Protein AF-A0A1T4X9P9-F1 (afdb_monomer)

InterPro domains:
  IPR035897 Toll/interleukin-1 receptor homology (TIR) domain superfamily [G3DSA:3.40.50.10140] (76-211)
  IPR035897 Toll/interleukin-1 receptor homology (TIR) domain superfamily [SSF52200] (77-190)

Organism: NCBI:txid92487

Secondary structure (DSSP, 8-state):
----EEEEEETTEEEEEEE-SSS-EEEE----S-TTS--S---------------S-TT-HHHHHHHHHHHHH--EEEEEE---SSHHHHHHHHHHHHHHHH-TTSEEEE--TTHHHH-HHHHHHHHHTTEEEEEEESHHHHH-HHHHHHHHHHHHHHTT-HHHHHTEEEEES-GGGGSHHHHHHHHHHHHHHHHHHHHHHTT---HHHHHHHHHHHHHHHHGGGHHHHHHHSS---HHHHHHTTTHHHHHHHHHHHHHTTPPPS-SSHHHHHHHHHHT-

Solvent-accessible surface area (backbone atoms only — not comparable to full-atom values): 16403 Å² total; per-residue (Å²): 129,87,67,64,62,45,80,38,67,50,96,88,32,47,33,44,34,37,54,55,68,96,77,39,69,47,80,46,85,48,85,48,85,57,86,89,71,66,93,61,94,75,87,76,84,77,87,80,76,88,78,86,65,95,69,92,76,83,78,48,80,62,56,59,38,10,44,48,38,29,68,73,68,35,38,32,37,35,41,44,66,35,99,48,91,58,74,57,49,53,53,52,51,51,54,52,50,45,41,53,73,71,44,70,64,52,44,78,43,69,69,62,94,68,64,54,84,78,40,52,66,61,49,53,51,44,33,68,74,55,24,32,36,38,36,46,40,43,72,57,16,76,72,29,70,67,54,41,52,53,48,55,52,49,54,62,62,28,74,87,27,69,72,45,26,72,29,36,34,48,31,48,74,50,76,62,72,77,39,72,69,53,51,48,58,53,45,52,51,48,52,50,53,44,51,56,48,52,68,74,36,69,94,56,95,46,70,71,57,51,55,50,46,52,51,45,55,54,50,58,69,41,57,89,45,39,67,62,52,48,67,69,27,47,54,61,66,43,78,58,32,67,78,54,64,38,43,70,63,54,44,52,50,41,52,53,37,36,74,75,49,31,62,57,86,60,97,46,68,66,61,51,49,51,53,61,62,74,76,110

Mean predicted aligned error: 11.26 Å

Sequence (280 aa):
MPTNNEKCISRNIYHLIQRKGSNSFKLIIQESLDIDILDGAVKFEPKLKKILLKRSDFSKKYFLGNIVRTIINCPCVYISYGNDPNETKDIIGEISSAFKAVLPYVDIKYDKVNKYKENINGFIDDLVNGGFIIILINEKYLKSEYCMFEFVNMVKASKNNEELKLRICPIILNSSYYNINDYIEIEEYWVAERNRLNDKSAGIMNSKIHEKIELIDEIIKILPNFHSIITSLYNLPINSFQEEKYLSLLWHINEQLESDGYMSFYNEEAEMKEVLNSNA

Nearest PDB structures (foldseek):
  3ozi-assembly1_A  TM=5.794E-01  e=6.853E-04  Linum usitatissimum
  7xoz-assembly1_A  TM=5.552E-01  e=1.123E-03  Arabidopsis thaliana
  7jlx-assembly1_D  TM=5.260E-01  e=1.398E-03  Nicotiana benthamiana
  4ry8-assembly1_C  TM=3.819E-01  e=2.858E+00  Pseudothermotoga lettingae TMO
  6mms-assembly1_B  TM=4.269E-01  e=4.196E+00  Rattus norvegicus

pLDDT: mean 74.17, std 18.48, range [27.59, 96.5]

Structure (mmCIF, N/CA/C/O backbone):
data_AF-A0A1T4X9P9-F1
#
_entry.id   AF-A0A1T4X9P9-F1
#
loop_
_atom_site.group_PDB
_atom_site.id
_atom_site.type_symbol
_atom_site.label_atom_id
_atom_site.label_alt_id
_atom_site.label_comp_id
_atom_site.label_asym_id
_atom_site.label_entity_id
_atom_site.label_seq_id
_atom_site.pdbx_PDB_ins_code
_atom_site.Cartn_x
_atom_site.Cartn_y
_atom_site.Cartn_z
_atom_site.occupancy
_atom_site.B_iso_or_equiv
_atom_site.auth_seq_id
_atom_site.auth_comp_id
_atom_site.auth_asym_id
_atom_site.auth_atom_id
_atom_site.pdbx_PDB_model_num
ATOM 1 N N . MET A 1 1 ? -39.903 4.778 26.912 1.00 29.81 1 MET A N 1
ATOM 2 C CA . MET A 1 1 ? -38.675 5.505 27.309 1.00 29.81 1 MET A CA 1
ATOM 3 C C . MET A 1 1 ? -38.222 6.339 26.124 1.00 29.81 1 MET A C 1
ATOM 5 O O . MET A 1 1 ? -38.315 5.811 25.019 1.00 29.81 1 MET A O 1
ATOM 9 N N . PRO A 1 2 ? -37.804 7.605 26.302 1.00 32.44 2 PRO A N 1
ATOM 10 C CA . PRO A 1 2 ? -37.366 8.415 25.176 1.00 32.44 2 PRO A CA 1
ATOM 11 C C . PRO A 1 2 ? -36.113 7.764 24.598 1.00 32.44 2 PRO A C 1
ATOM 13 O O . PRO A 1 2 ? -35.132 7.536 25.305 1.00 32.44 2 PRO A O 1
ATOM 16 N N . THR A 1 3 ? -36.165 7.394 23.326 1.00 43.59 3 THR A N 1
ATOM 17 C CA . THR A 1 3 ? -34.974 6.985 22.594 1.00 43.59 3 THR A CA 1
ATOM 18 C C . THR A 1 3 ? -34.170 8.253 22.363 1.00 43.59 3 THR A C 1
ATOM 20 O O . THR A 1 3 ? -34.548 9.060 21.517 1.00 43.59 3 THR A O 1
ATOM 23 N N . ASN A 1 4 ? -33.124 8.476 23.162 1.00 52.91 4 ASN A N 1
ATOM 24 C CA . ASN A 1 4 ? -32.176 9.556 22.911 1.00 52.91 4 ASN A CA 1
ATOM 25 C C . ASN A 1 4 ? -31.530 9.287 21.553 1.00 52.91 4 ASN A C 1
ATOM 27 O O . ASN A 1 4 ? -30.668 8.416 21.422 1.00 52.91 4 ASN A O 1
ATOM 31 N N . ASN A 1 5 ? -32.023 9.989 20.538 1.00 57.59 5 ASN A N 1
ATOM 32 C CA . ASN A 1 5 ? -31.413 10.013 19.228 1.00 57.59 5 ASN A CA 1
ATOM 33 C C . ASN A 1 5 ? -30.236 10.980 19.311 1.00 57.59 5 ASN A C 1
ATOM 35 O O . ASN A 1 5 ? -30.421 12.174 19.552 1.00 57.59 5 ASN A O 1
ATOM 39 N N . GLU A 1 6 ? -29.030 10.459 19.144 1.00 60.53 6 GLU A N 1
ATOM 40 C CA . GLU A 1 6 ? -27.822 11.269 19.096 1.00 60.53 6 GLU A CA 1
ATOM 41 C C . GLU A 1 6 ? -27.554 11.673 17.645 1.00 60.53 6 GLU A C 1
ATOM 43 O O . GLU A 1 6 ? -27.655 10.850 16.734 1.00 60.53 6 GLU A O 1
ATOM 48 N N . LYS A 1 7 ? -27.250 12.956 17.425 1.00 60.12 7 LYS A N 1
ATOM 49 C CA . LYS A 1 7 ? -26.844 13.476 16.116 1.00 60.12 7 LYS A CA 1
ATOM 50 C C . LYS A 1 7 ? -25.321 13.480 16.036 1.00 60.12 7 LYS A C 1
ATOM 52 O O . LYS A 1 7 ? -24.672 14.061 16.907 1.00 60.12 7 LYS A O 1
ATOM 57 N N . CYS A 1 8 ? -24.756 12.895 14.987 1.00 59.41 8 CYS A N 1
ATOM 58 C CA . CYS A 1 8 ? -23.336 13.036 14.660 1.00 59.41 8 CYS A CA 1
ATOM 59 C C . CYS A 1 8 ? -23.157 13.442 13.195 1.00 59.41 8 CYS A C 1
ATOM 61 O O . CYS A 1 8 ? -24.088 13.317 12.404 1.00 59.41 8 CYS A O 1
ATOM 63 N N . ILE A 1 9 ? -21.975 13.944 12.840 1.00 53.81 9 ILE A N 1
ATOM 64 C CA . ILE A 1 9 ? -21.659 14.410 11.486 1.00 53.81 9 ILE A CA 1
ATOM 65 C C . ILE A 1 9 ? -20.425 13.654 10.984 1.00 53.81 9 ILE A C 1
ATOM 67 O O . ILE A 1 9 ? -19.436 13.566 11.711 1.00 53.81 9 ILE A O 1
ATOM 71 N N . SER A 1 10 ? -20.469 13.126 9.759 1.00 52.53 10 SER A N 1
ATOM 72 C CA . SER A 1 10 ? -19.298 12.603 9.040 1.00 52.53 10 SER A CA 1
ATOM 73 C C . SER A 1 10 ? -19.305 13.116 7.603 1.00 52.53 10 SER A C 1
ATOM 75 O O . SER A 1 10 ? -20.341 13.062 6.953 1.00 52.53 10 SER A O 1
ATOM 77 N N . ARG A 1 11 ? -18.177 13.650 7.105 1.00 48.62 11 ARG A N 1
ATOM 78 C CA . ARG A 1 11 ? -18.064 14.239 5.748 1.00 48.62 11 ARG A CA 1
ATOM 79 C C . ARG A 1 11 ? -19.201 15.224 5.402 1.00 48.62 11 ARG A C 1
ATOM 81 O O . ARG A 1 11 ? -19.728 15.206 4.299 1.00 48.62 11 ARG A O 1
ATOM 88 N N . ASN A 1 12 ? -19.589 16.075 6.357 1.00 49.94 12 ASN A N 1
ATOM 89 C CA . ASN A 1 12 ? -20.716 17.020 6.247 1.00 49.94 12 ASN A CA 1
ATOM 90 C C . ASN A 1 12 ? -22.110 16.379 6.090 1.00 49.94 12 ASN A C 1
ATOM 92 O O . ASN A 1 12 ? -23.074 17.080 5.798 1.00 49.94 12 ASN A O 1
ATOM 96 N N . ILE A 1 13 ? -22.244 15.075 6.336 1.00 49.25 13 ILE A N 1
ATOM 97 C CA . ILE A 1 13 ? -23.523 14.363 6.368 1.00 49.25 13 ILE A CA 1
ATOM 98 C C . ILE A 1 13 ? -23.950 14.193 7.827 1.00 49.25 13 ILE A C 1
ATOM 100 O O . ILE A 1 13 ? -23.168 13.740 8.665 1.00 49.25 13 ILE A O 1
ATOM 104 N N . TYR A 1 14 ? -25.195 14.552 8.142 1.00 56.44 14 TYR A N 1
ATOM 105 C CA . TYR A 1 14 ? -25.792 14.303 9.453 1.00 56.44 14 TYR A CA 1
ATOM 106 C C . TYR A 1 14 ? -26.242 12.846 9.574 1.00 56.44 14 TYR A C 1
ATOM 108 O O . TYR A 1 14 ? -26.793 12.278 8.640 1.00 56.44 14 TYR A O 1
ATOM 116 N N . HIS A 1 15 ? -26.057 12.243 10.745 1.00 57.22 15 HIS A N 1
ATOM 117 C CA . HIS A 1 15 ? -26.507 10.885 11.039 1.00 57.22 15 HIS A CA 1
ATOM 118 C C . HIS A 1 15 ? -27.281 10.844 12.357 1.00 57.22 15 HIS A C 1
ATOM 120 O O . HIS A 1 15 ? -26.952 11.561 13.307 1.00 57.22 15 HIS A O 1
ATOM 126 N N . LEU A 1 16 ? -28.296 9.975 12.418 1.00 57.91 16 LEU A N 1
ATOM 127 C CA . LEU A 1 16 ? -29.122 9.745 13.602 1.00 57.91 16 LEU A CA 1
ATOM 128 C C . LEU A 1 16 ? -28.803 8.379 14.212 1.00 57.91 16 LEU A C 1
ATOM 130 O O . LEU A 1 16 ? -29.039 7.325 13.623 1.00 57.91 16 LEU A O 1
ATOM 134 N N . ILE A 1 17 ? -28.298 8.376 15.439 1.00 58.84 17 ILE A N 1
ATOM 135 C CA . ILE A 1 17 ? -27.984 7.138 16.147 1.00 58.84 17 ILE A CA 1
ATOM 136 C C . ILE A 1 17 ? -29.019 6.906 17.233 1.00 58.84 17 ILE A C 1
ATOM 138 O O . ILE A 1 17 ? -29.196 7.736 18.122 1.00 58.84 17 ILE A O 1
ATOM 142 N N . GLN A 1 18 ? -29.687 5.754 17.188 1.00 59.62 18 GLN A N 1
ATOM 143 C CA . GLN A 1 18 ? -30.661 5.364 18.196 1.00 59.62 18 GLN A CA 1
ATOM 144 C C . GLN A 1 18 ? -30.029 4.363 19.166 1.00 59.62 18 GLN A C 1
ATOM 146 O O . GLN A 1 18 ? -29.775 3.205 18.825 1.00 59.62 18 GLN A O 1
ATOM 151 N N . ARG A 1 19 ? -29.798 4.775 20.412 1.00 56.53 19 ARG A N 1
ATOM 152 C CA . ARG A 1 19 ? -29.273 3.878 21.450 1.00 56.53 19 ARG A CA 1
ATOM 153 C C . ARG A 1 19 ? -30.336 2.851 21.871 1.00 56.53 19 ARG A C 1
ATOM 155 O O . ARG A 1 19 ? -31.468 3.216 22.184 1.00 56.53 19 ARG A O 1
ATOM 162 N N . LYS A 1 20 ? -29.984 1.560 21.891 1.00 56.62 20 LYS A N 1
ATOM 163 C CA . LYS A 1 20 ? -30.834 0.458 22.379 1.00 56.62 20 LYS A CA 1
ATOM 164 C C . LYS A 1 20 ? -30.221 -0.134 23.655 1.00 56.62 20 LYS A C 1
ATOM 166 O O . LYS A 1 20 ? -29.628 -1.208 23.649 1.00 56.62 20 LYS A O 1
ATOM 171 N N . GLY A 1 21 ? -30.370 0.579 24.767 1.00 54.84 21 GLY A N 1
ATOM 172 C CA . GLY A 1 21 ? -29.843 0.163 26.073 1.00 54.84 21 GLY A CA 1
ATOM 173 C C . GLY A 1 21 ? -28.375 0.543 26.304 1.00 54.84 21 GLY A C 1
ATOM 174 O O . GLY A 1 21 ? -27.809 1.360 25.579 1.00 54.84 21 GLY A O 1
ATOM 175 N N . SER A 1 22 ? -27.762 -0.023 27.347 1.00 52.34 22 SER A N 1
ATOM 176 C CA . SER A 1 22 ? -26.403 0.340 27.781 1.00 52.34 22 SER A CA 1
ATOM 177 C C . SER A 1 22 ? -25.318 -0.078 26.783 1.00 52.34 22 SER A C 1
ATOM 179 O O . SER A 1 22 ? -24.427 0.727 26.511 1.00 52.34 22 SER A O 1
ATOM 181 N N . ASN A 1 23 ? -25.452 -1.275 26.194 1.00 46.91 23 ASN A N 1
ATOM 182 C CA . ASN A 1 23 ? -24.395 -1.950 25.420 1.00 46.91 23 ASN A CA 1
ATOM 183 C C . ASN A 1 23 ? -24.755 -2.212 23.945 1.00 46.91 23 ASN A C 1
ATOM 185 O O . ASN A 1 23 ? -24.080 -2.993 23.276 1.00 46.91 23 ASN A O 1
ATOM 189 N N . SER A 1 24 ? -25.840 -1.634 23.420 1.00 46.66 24 SER A N 1
ATOM 190 C CA . SER A 1 24 ? -26.191 -1.808 22.007 1.00 46.66 24 SER A CA 1
ATOM 191 C C . SER A 1 24 ? -26.777 -0.541 21.395 1.00 46.66 24 SER A C 1
ATOM 193 O O . SER A 1 24 ? -27.486 0.224 22.050 1.00 46.66 24 SER A O 1
ATOM 195 N N . PHE A 1 25 ? -26.476 -0.315 20.120 1.00 51.16 25 PHE A N 1
ATOM 196 C CA . PHE A 1 25 ? -26.934 0.844 19.362 1.00 51.16 25 PHE A CA 1
ATOM 197 C C . PHE A 1 25 ? -27.517 0.360 18.039 1.00 51.16 25 PHE A C 1
ATOM 199 O O . PHE A 1 25 ? -27.000 -0.568 17.417 1.00 51.16 25 PHE A O 1
ATOM 206 N N . LYS A 1 26 ? -28.610 0.986 17.611 1.00 54.38 26 LYS A N 1
ATOM 207 C CA . LYS A 1 26 ? -29.121 0.888 16.251 1.00 54.38 26 LYS A CA 1
ATOM 208 C C . LYS A 1 26 ? -28.669 2.146 15.516 1.00 54.38 26 LYS A C 1
ATOM 210 O O . LYS A 1 26 ? -29.158 3.238 15.797 1.00 54.38 26 LYS A O 1
ATOM 215 N N . LEU A 1 27 ? -27.737 1.989 14.582 1.00 50.62 27 LEU A N 1
ATOM 216 C CA . LEU A 1 27 ? -27.373 3.068 13.674 1.00 50.62 27 LEU A CA 1
ATOM 217 C C . LEU A 1 27 ? -28.446 3.182 12.586 1.00 50.62 27 LEU A C 1
ATOM 219 O O . LEU A 1 27 ? -28.728 2.202 11.895 1.00 50.62 27 LEU A O 1
ATOM 223 N N . ILE A 1 28 ? -29.057 4.359 12.460 1.00 52.47 28 ILE A N 1
ATOM 224 C CA . ILE A 1 28 ? -29.949 4.693 11.351 1.00 52.47 28 ILE A CA 1
ATOM 225 C C . ILE A 1 28 ? -29.239 5.781 10.549 1.00 52.47 28 ILE A C 1
ATOM 227 O O . ILE A 1 28 ? -29.222 6.952 10.916 1.00 52.47 28 ILE A O 1
ATOM 231 N N . ILE A 1 29 ? -28.592 5.379 9.460 1.00 48.88 29 ILE A N 1
ATOM 232 C CA . ILE A 1 29 ? -27.952 6.337 8.562 1.00 48.88 29 ILE A CA 1
ATOM 233 C C . ILE A 1 29 ? -29.074 7.002 7.766 1.00 48.88 29 ILE A C 1
ATOM 235 O O . ILE A 1 29 ? -29.730 6.346 6.962 1.00 48.88 29 ILE A O 1
ATOM 239 N N . GLN A 1 30 ? -29.325 8.280 8.035 1.00 47.25 30 GLN A N 1
ATOM 240 C CA . GLN A 1 30 ? -30.216 9.113 7.238 1.00 47.25 30 GLN A CA 1
ATOM 241 C C . GLN A 1 30 ? -29.349 10.184 6.589 1.00 47.25 30 GLN A C 1
ATOM 243 O O . GLN A 1 30 ? -28.977 11.144 7.249 1.00 47.25 30 GLN A O 1
ATOM 248 N N . GLU A 1 31 ? -28.974 9.990 5.328 1.00 41.91 31 GLU A N 1
ATOM 249 C CA . GLU A 1 31 ? -28.293 11.025 4.550 1.00 41.91 31 GLU A CA 1
ATOM 250 C C . GLU A 1 31 ? -29.290 12.172 4.327 1.00 41.91 31 GLU A C 1
ATOM 252 O O . GLU A 1 31 ? -30.245 12.014 3.571 1.00 41.91 31 GLU A O 1
ATOM 257 N N . SER A 1 32 ? -29.143 13.303 5.025 1.00 41.41 32 SER A N 1
ATOM 258 C CA . SER A 1 32 ? -29.948 14.495 4.729 1.00 41.41 32 SER A CA 1
ATOM 259 C C . SER A 1 32 ? -29.101 15.540 4.010 1.00 41.41 32 SER A C 1
ATOM 261 O O . SER A 1 32 ? -28.224 16.153 4.622 1.00 41.41 32 SER A O 1
ATOM 263 N N . LEU A 1 33 ? -29.412 15.789 2.740 1.00 38.53 33 LEU A N 1
ATOM 264 C CA . LEU A 1 33 ? -29.371 17.146 2.203 1.00 38.53 33 LEU A CA 1
ATOM 265 C C . LEU A 1 33 ? -30.581 17.863 2.806 1.00 38.53 33 LEU A C 1
ATOM 267 O O . LEU A 1 33 ? -31.703 17.495 2.486 1.00 38.53 33 LEU A O 1
ATOM 271 N N . ASP A 1 34 ? -30.324 18.783 3.734 1.00 35.00 34 ASP A N 1
ATOM 272 C CA . ASP A 1 34 ? -31.297 19.594 4.478 1.00 35.00 34 ASP A CA 1
ATOM 273 C C . ASP A 1 34 ? -32.468 18.845 5.145 1.00 35.00 34 ASP A C 1
ATOM 275 O O . ASP A 1 34 ? -33.380 18.299 4.526 1.00 35.00 34 ASP A O 1
ATOM 279 N N . ILE A 1 35 ? -32.482 18.899 6.479 1.00 37.28 35 ILE A N 1
ATOM 280 C CA . ILE A 1 35 ? -33.547 18.344 7.333 1.00 37.28 35 ILE A CA 1
ATOM 281 C C . ILE A 1 35 ? -34.936 18.916 6.984 1.00 37.28 35 ILE A C 1
ATOM 283 O O . ILE A 1 35 ? -35.935 18.242 7.225 1.00 37.28 35 ILE A O 1
ATOM 287 N N . ASP A 1 36 ? -35.002 20.093 6.358 1.00 39.56 36 ASP A N 1
ATOM 288 C CA . ASP A 1 36 ? -36.252 20.781 6.020 1.00 39.56 36 ASP A CA 1
ATOM 289 C C . ASP A 1 36 ? -36.917 20.289 4.714 1.00 39.56 36 ASP A C 1
ATOM 291 O O . ASP A 1 36 ? -38.023 20.721 4.396 1.00 39.56 36 ASP A O 1
ATOM 295 N N . ILE A 1 37 ? -36.290 19.378 3.952 1.00 37.66 37 ILE A N 1
ATOM 296 C CA . ILE A 1 37 ? -36.796 18.936 2.632 1.00 37.66 37 ILE A CA 1
ATOM 297 C C . ILE A 1 37 ? -37.496 17.561 2.676 1.00 37.66 37 ILE A C 1
ATOM 299 O O . ILE A 1 37 ? -38.251 17.210 1.769 1.00 37.66 37 ILE A O 1
ATOM 303 N N . LEU A 1 38 ? -37.312 16.764 3.731 1.00 37.06 38 LEU A N 1
ATOM 304 C CA . LEU A 1 38 ? -37.752 15.362 3.749 1.00 37.06 38 LEU A CA 1
ATOM 305 C C . LEU A 1 38 ? -38.990 15.117 4.620 1.00 37.06 38 LEU A C 1
ATOM 307 O O . LEU A 1 38 ? -38.959 14.327 5.559 1.00 37.06 38 LEU A O 1
ATOM 311 N N . ASP A 1 39 ? -40.109 15.718 4.218 1.00 34.91 39 ASP A N 1
ATOM 312 C CA . ASP A 1 39 ? -41.463 15.294 4.624 1.00 34.91 39 ASP A CA 1
ATOM 313 C C . ASP A 1 39 ? -41.989 14.126 3.741 1.00 34.91 39 ASP A C 1
ATOM 315 O O . ASP A 1 39 ? -43.153 13.729 3.787 1.00 34.91 39 ASP A O 1
ATOM 319 N N . GLY A 1 40 ? -41.118 13.550 2.898 1.00 32.25 40 GLY A N 1
ATOM 320 C CA . GLY A 1 40 ? -41.431 12.495 1.933 1.00 32.25 40 GLY A CA 1
ATOM 321 C C . GLY A 1 40 ? -40.681 11.192 2.209 1.00 32.25 40 GLY A C 1
ATOM 322 O O . GLY A 1 40 ? -39.453 11.147 2.221 1.00 32.25 40 GLY A O 1
ATOM 323 N N . ALA A 1 41 ? -41.436 10.111 2.401 1.00 32.72 41 ALA A N 1
ATOM 324 C CA . ALA A 1 41 ? -40.964 8.773 2.744 1.00 32.72 41 ALA A CA 1
ATOM 325 C C . ALA A 1 41 ? -40.034 8.140 1.686 1.00 32.72 41 ALA A C 1
ATOM 327 O O . ALA A 1 41 ? -40.482 7.399 0.811 1.00 32.72 41 ALA A O 1
ATOM 328 N N . VAL A 1 42 ? -38.721 8.337 1.818 1.00 32.06 42 VAL A N 1
ATOM 329 C CA . VAL A 1 42 ? -37.720 7.501 1.140 1.00 32.06 42 VAL A CA 1
ATOM 330 C C . VAL A 1 42 ? -37.379 6.321 2.053 1.00 32.06 42 VAL A C 1
ATOM 332 O O . VAL A 1 42 ? -36.732 6.470 3.089 1.00 32.06 42 VAL A O 1
ATOM 335 N N . LYS A 1 43 ? -37.850 5.121 1.693 1.00 27.94 43 LYS A N 1
ATOM 336 C CA . LYS A 1 43 ? -37.479 3.872 2.374 1.00 27.94 43 LYS A CA 1
ATOM 337 C C . LYS A 1 43 ? -36.072 3.463 1.944 1.00 27.94 43 LYS A C 1
ATOM 339 O O . LYS A 1 43 ? -35.896 2.902 0.868 1.00 27.94 43 LYS A O 1
ATOM 344 N N . PHE A 1 44 ? -35.088 3.718 2.797 1.00 33.59 44 PHE A N 1
ATOM 345 C CA . PHE A 1 44 ? -33.754 3.141 2.664 1.00 33.59 44 PHE A CA 1
ATOM 346 C C . PHE A 1 44 ? -33.729 1.773 3.363 1.00 33.59 44 PHE A C 1
ATOM 348 O O . PHE A 1 44 ? -34.151 1.675 4.517 1.00 33.59 44 PHE A O 1
ATOM 355 N N . GLU A 1 45 ? -33.256 0.717 2.695 1.00 27.59 45 GLU A N 1
ATOM 356 C CA . GLU A 1 45 ? -32.963 -0.561 3.357 1.00 27.59 45 GLU A CA 1
ATOM 357 C C . GLU A 1 45 ? -31.535 -0.521 3.925 1.00 27.59 45 GLU A C 1
ATOM 359 O O . GLU A 1 45 ? -30.564 -0.569 3.165 1.00 27.59 45 GLU A O 1
ATOM 364 N N . PRO A 1 46 ? -31.352 -0.404 5.252 1.00 36.41 46 PRO A N 1
ATOM 365 C CA . PRO A 1 46 ? -30.020 -0.336 5.831 1.00 36.41 46 PRO A CA 1
ATOM 366 C C . PRO A 1 46 ? -29.314 -1.693 5.712 1.00 36.41 46 PRO A C 1
ATOM 368 O O . PRO A 1 46 ? -29.831 -2.712 6.177 1.00 36.41 46 PRO A O 1
ATOM 371 N N . LYS A 1 47 ? -28.079 -1.712 5.192 1.00 33.38 47 LYS A N 1
ATOM 372 C CA . LYS A 1 47 ? -27.158 -2.839 5.411 1.00 33.38 47 LYS A CA 1
ATOM 373 C C . LYS A 1 47 ? -26.789 -2.880 6.898 1.00 33.38 47 LYS A C 1
ATOM 375 O O . LYS A 1 47 ? -25.882 -2.190 7.354 1.00 33.38 47 LYS A O 1
ATOM 380 N N . LEU A 1 48 ? -27.527 -3.667 7.675 1.00 34.19 48 LEU A N 1
ATOM 381 C CA . LEU A 1 48 ? -27.299 -3.840 9.108 1.00 34.19 48 LEU A CA 1
ATOM 382 C C . LEU A 1 48 ? -26.058 -4.716 9.348 1.00 34.19 48 LEU A C 1
ATOM 384 O O . LEU A 1 48 ? -26.140 -5.940 9.284 1.00 34.19 48 LEU A O 1
ATOM 388 N N . LYS A 1 49 ? -24.915 -4.109 9.689 1.00 39.94 49 LYS A N 1
ATOM 389 C CA . LYS A 1 49 ? -23.824 -4.817 10.382 1.00 39.94 49 LYS A CA 1
ATOM 390 C C . LYS A 1 49 ? -24.047 -4.703 11.891 1.00 39.94 49 LYS A C 1
ATOM 392 O O . LYS A 1 49 ? -24.103 -3.604 12.439 1.00 39.94 49 LYS A O 1
ATOM 397 N N . LYS A 1 50 ? -24.195 -5.841 12.574 1.00 39.41 50 LYS A N 1
ATOM 398 C CA . LYS A 1 50 ? -24.254 -5.888 14.040 1.00 39.41 50 LYS A CA 1
ATOM 399 C C . LYS A 1 50 ? -22.834 -5.748 14.580 1.00 39.41 50 LYS A C 1
ATOM 401 O O . LYS A 1 50 ? -22.015 -6.634 14.369 1.00 39.41 50 LYS A O 1
ATOM 406 N N . ILE A 1 51 ? -22.563 -4.653 15.281 1.00 43.56 51 ILE A N 1
ATOM 407 C CA . ILE A 1 51 ? -21.271 -4.401 15.923 1.00 43.56 51 ILE A CA 1
ATOM 408 C C . ILE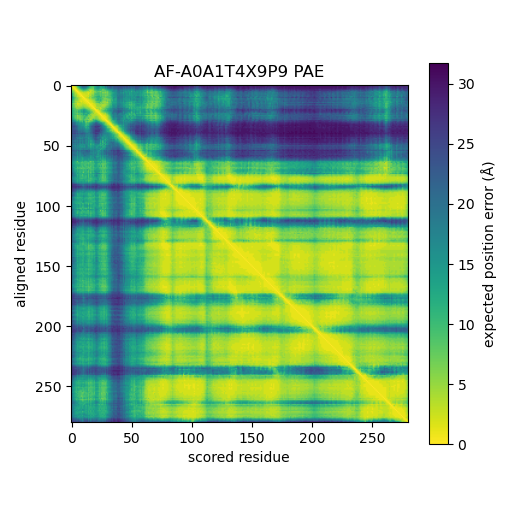 A 1 51 ? -21.442 -4.679 17.409 1.00 43.56 51 ILE A C 1
ATOM 410 O O . ILE A 1 51 ? -22.211 -4.001 18.092 1.00 43.56 51 ILE A O 1
ATOM 414 N N . LEU A 1 52 ? -20.770 -5.719 17.898 1.00 40.69 52 LEU A N 1
ATOM 415 C CA . LEU A 1 52 ? -20.661 -5.985 19.326 1.00 40.69 52 LEU A CA 1
ATOM 416 C C . LEU A 1 52 ? -19.404 -5.279 19.832 1.00 40.69 52 LEU A C 1
ATOM 418 O O . LEU A 1 52 ? -18.293 -5.697 19.523 1.00 40.69 52 LEU A O 1
ATOM 422 N N . LEU A 1 53 ? -19.586 -4.206 20.598 1.00 44.97 53 LEU A N 1
ATOM 423 C CA . LEU A 1 53 ? -18.488 -3.492 21.244 1.00 44.97 53 LEU A CA 1
ATOM 424 C C . LEU A 1 53 ? -18.458 -3.881 22.720 1.00 44.97 53 LEU A C 1
ATOM 426 O O . LEU A 1 53 ? -19.426 -3.655 23.446 1.00 44.97 53 LEU A O 1
ATOM 430 N N . LYS A 1 54 ? -17.349 -4.475 23.166 1.00 41.28 54 LYS A N 1
ATOM 431 C CA . LYS A 1 54 ? -17.064 -4.700 24.586 1.00 41.28 54 LYS A CA 1
ATOM 432 C C . LYS A 1 54 ? -16.270 -3.500 25.107 1.00 41.28 54 LYS A C 1
ATOM 434 O O . LYS A 1 54 ? -15.054 -3.562 25.193 1.00 41.28 54 LYS A O 1
ATOM 439 N N . ARG A 1 55 ? -16.939 -2.387 25.413 1.00 48.72 55 ARG A N 1
ATOM 440 C CA . ARG A 1 55 ? -16.303 -1.254 26.107 1.00 48.72 55 ARG A CA 1
ATOM 441 C C . ARG A 1 55 ? -17.182 -0.809 27.270 1.00 48.72 55 ARG A C 1
ATOM 443 O O . ARG A 1 55 ? -18.397 -0.794 27.144 1.00 48.72 55 ARG A O 1
ATOM 450 N N . SER A 1 56 ? -16.589 -0.477 28.407 1.00 40.25 56 SER A N 1
ATOM 451 C CA . SER A 1 56 ? -17.302 0.100 29.556 1.00 40.25 56 SER A CA 1
ATOM 452 C C . SER A 1 56 ? -17.495 1.618 29.416 1.00 40.25 56 SER A C 1
ATOM 454 O O . SER A 1 56 ? -18.461 2.155 29.951 1.00 40.25 56 SER A O 1
ATOM 456 N N . ASP A 1 57 ? -16.658 2.300 28.625 1.00 41.94 57 ASP A N 1
ATOM 457 C CA . ASP A 1 57 ? -16.626 3.768 28.510 1.00 41.94 57 ASP A CA 1
ATOM 458 C C . ASP A 1 57 ? -17.335 4.331 27.266 1.00 41.94 57 ASP A C 1
ATOM 460 O O . ASP A 1 57 ? -16.801 5.127 26.494 1.00 41.94 57 ASP A O 1
ATOM 464 N N . PHE A 1 58 ? -18.612 3.984 27.100 1.00 51.78 58 PHE A N 1
ATOM 465 C CA . PHE A 1 58 ? -19.510 4.590 26.100 1.00 51.78 58 PHE A CA 1
ATOM 466 C C . PHE A 1 58 ? -19.907 6.055 26.414 1.00 51.78 58 PHE A C 1
ATOM 468 O O . PHE A 1 58 ? -20.905 6.552 25.889 1.00 51.78 58 PHE A O 1
ATOM 475 N N . SER A 1 59 ? -19.208 6.736 27.325 1.00 47.31 59 SER A N 1
ATOM 476 C CA . SER A 1 59 ? -19.614 8.028 27.897 1.00 47.31 59 SER A CA 1
ATOM 477 C C . SER A 1 59 ? -19.146 9.250 27.096 1.00 47.31 59 SER A C 1
ATOM 479 O O . SER A 1 59 ? -19.642 10.354 27.321 1.00 47.31 59 SER A O 1
ATOM 481 N N . LYS A 1 60 ? -18.222 9.091 26.137 1.00 52.12 60 LYS A N 1
ATOM 482 C CA . LYS A 1 60 ? -17.681 10.215 25.354 1.00 52.12 60 LYS A CA 1
ATOM 483 C C . LYS A 1 60 ? -18.502 10.458 24.082 1.00 52.12 60 LYS A C 1
ATOM 485 O O . LYS A 1 60 ? -18.577 9.597 23.217 1.00 52.12 60 LYS A O 1
ATOM 490 N N . LYS A 1 61 ? -19.023 11.678 23.912 1.00 46.38 61 LYS A N 1
ATOM 491 C CA . LYS A 1 61 ? -19.729 12.167 22.703 1.00 46.38 61 LYS A CA 1
ATOM 492 C C . LYS A 1 61 ? -18.973 11.890 21.384 1.00 46.38 61 LYS A C 1
ATOM 494 O O . LYS A 1 61 ? -19.597 11.640 20.358 1.00 46.38 61 LYS A O 1
ATOM 499 N N . TYR A 1 62 ? -17.638 11.886 21.418 1.00 52.91 62 TYR A N 1
ATOM 500 C CA . TYR A 1 62 ? -16.776 11.579 20.267 1.00 52.91 62 TYR A CA 1
ATOM 501 C C . TYR A 1 62 ? -16.794 10.096 19.862 1.00 52.91 62 TYR A C 1
ATOM 503 O O . TYR A 1 62 ? -16.612 9.774 18.695 1.00 52.91 62 TYR A O 1
ATOM 511 N N . PHE A 1 63 ? -17.095 9.184 20.789 1.00 63.31 63 PHE A N 1
ATOM 512 C CA . PHE A 1 63 ? -17.078 7.741 20.544 1.00 63.31 63 PHE A CA 1
ATOM 513 C C . PHE A 1 63 ? -18.110 7.311 19.491 1.00 63.31 63 PHE A C 1
ATOM 515 O O . PHE A 1 63 ? -17.819 6.506 18.610 1.00 63.31 63 PHE A O 1
ATOM 522 N N . LEU A 1 64 ? -19.308 7.897 19.531 1.00 63.31 64 LEU A N 1
ATOM 523 C CA . LEU A 1 64 ? -20.362 7.626 18.555 1.00 63.31 64 LEU A CA 1
ATOM 524 C C . LEU A 1 64 ? -20.054 8.221 17.177 1.00 63.31 64 LEU A C 1
ATOM 526 O O . LEU A 1 64 ? -20.292 7.558 16.169 1.00 63.31 64 LEU A O 1
ATOM 530 N N . GLY A 1 65 ? -19.463 9.420 17.129 1.00 64.69 65 GLY A N 1
ATOM 531 C CA . GLY A 1 65 ? -18.957 10.009 15.887 1.00 64.69 65 GLY A CA 1
ATOM 532 C C . GLY A 1 65 ? -17.907 9.118 15.219 1.00 64.69 65 GLY A C 1
ATOM 533 O O . GLY A 1 65 ? -18.026 8.830 14.031 1.00 64.69 65 GLY A O 1
ATOM 534 N N . ASN A 1 66 ? -16.952 8.596 15.994 1.00 70.38 66 ASN A N 1
ATOM 535 C CA . ASN A 1 66 ? -15.896 7.712 15.496 1.00 70.38 66 ASN A CA 1
ATOM 536 C C . ASN A 1 66 ? -16.445 6.358 15.025 1.00 70.38 66 ASN A C 1
ATOM 538 O O . ASN A 1 66 ? -16.025 5.857 13.982 1.00 70.38 66 ASN A O 1
ATOM 542 N N . ILE A 1 67 ? -17.419 5.776 15.740 1.00 66.56 67 ILE A N 1
ATOM 543 C CA . ILE A 1 67 ? -18.126 4.568 15.286 1.00 66.56 67 ILE A CA 1
ATOM 544 C C . ILE A 1 67 ? -18.767 4.821 13.928 1.00 66.56 67 ILE A C 1
ATOM 546 O O . ILE A 1 67 ? -18.548 4.058 12.993 1.00 66.56 67 ILE A O 1
ATOM 550 N N . VAL A 1 68 ? -19.550 5.891 13.802 1.00 66.00 68 VAL A N 1
ATOM 551 C CA . VAL A 1 68 ? -20.251 6.193 12.554 1.00 66.00 68 VAL A CA 1
ATOM 552 C C . VAL A 1 68 ? -19.265 6.461 11.427 1.00 66.00 68 VAL A C 1
ATOM 554 O O . VAL A 1 68 ? -19.425 5.892 10.353 1.00 66.00 68 VAL A O 1
ATOM 557 N N . ARG A 1 69 ? -18.193 7.214 11.690 1.00 69.56 69 ARG A N 1
ATOM 558 C CA . ARG A 1 69 ? -17.097 7.426 10.739 1.00 69.56 69 ARG A CA 1
ATOM 559 C C . ARG A 1 69 ? -16.493 6.102 10.270 1.00 69.56 69 ARG A C 1
ATOM 561 O O . ARG A 1 69 ? -16.325 5.910 9.074 1.00 69.56 69 ARG A O 1
ATOM 568 N N . THR A 1 70 ? -16.233 5.174 11.187 1.00 71.12 70 THR A N 1
ATOM 569 C CA . THR A 1 70 ? -15.648 3.855 10.885 1.00 71.12 70 THR A CA 1
ATOM 570 C C . THR A 1 70 ? -16.601 2.971 10.094 1.00 71.12 70 THR A C 1
ATOM 572 O O . THR A 1 70 ? -16.186 2.322 9.145 1.00 71.12 70 THR A O 1
ATOM 575 N N . ILE A 1 71 ? -17.889 2.955 10.437 1.00 68.62 71 ILE A N 1
ATOM 576 C CA . ILE A 1 71 ? -18.883 2.124 9.746 1.00 68.62 71 ILE A CA 1
ATOM 577 C C . ILE A 1 71 ? -19.188 2.663 8.350 1.00 68.62 71 ILE A C 1
ATOM 579 O O . ILE A 1 71 ? -19.300 1.882 7.410 1.00 68.62 71 ILE A O 1
ATOM 583 N N . ILE A 1 72 ? -19.381 3.979 8.236 1.00 67.12 72 ILE A N 1
ATOM 584 C CA . ILE A 1 72 ? -19.811 4.627 6.995 1.00 67.12 72 ILE A CA 1
ATOM 585 C C . ILE A 1 72 ? -18.644 4.757 6.033 1.00 67.12 72 ILE A C 1
ATOM 587 O O . ILE A 1 72 ? -18.758 4.339 4.885 1.00 67.12 72 ILE A O 1
ATOM 591 N N . ASN A 1 73 ? -17.526 5.319 6.496 1.00 69.06 73 ASN A N 1
ATOM 592 C CA . ASN A 1 73 ? -16.390 5.549 5.610 1.00 69.06 73 ASN A CA 1
ATOM 593 C C . ASN A 1 73 ? -15.563 4.283 5.412 1.00 69.06 73 ASN A C 1
ATOM 595 O O . ASN A 1 73 ? -14.831 4.239 4.434 1.00 69.06 73 ASN A O 1
ATOM 599 N N . CYS A 1 74 ? -15.705 3.285 6.301 1.00 72.12 74 CYS A N 1
ATOM 600 C CA . CYS A 1 74 ? -15.086 1.965 6.206 1.00 72.12 74 CYS A CA 1
ATOM 601 C C . CYS A 1 74 ? -13.618 2.075 5.771 1.00 72.12 74 CYS A C 1
ATOM 603 O O . CYS A 1 74 ? -13.333 1.871 4.586 1.00 72.12 74 CYS A O 1
ATOM 605 N N . PRO A 1 75 ? -12.702 2.449 6.692 1.00 83.94 75 PRO A N 1
ATOM 606 C CA . PRO A 1 75 ? -11.299 2.634 6.341 1.00 83.94 75 PRO A CA 1
ATOM 607 C C . PRO A 1 75 ? -10.796 1.421 5.568 1.00 83.94 75 PRO A C 1
ATOM 609 O O . PRO A 1 75 ? -11.186 0.288 5.862 1.00 83.94 75 PRO A O 1
ATOM 612 N N . CYS A 1 76 ? -9.977 1.661 4.550 1.00 87.00 76 CYS A N 1
ATOM 613 C CA . CYS A 1 76 ? -9.559 0.603 3.645 1.00 87.00 76 CYS A CA 1
ATOM 614 C C . CYS A 1 76 ? -8.044 0.483 3.577 1.00 87.00 76 CYS A C 1
ATOM 616 O O . CYS A 1 76 ? -7.322 1.476 3.610 1.00 87.00 76 CYS A O 1
ATOM 618 N N . VAL A 1 77 ? -7.582 -0.756 3.480 1.00 91.00 77 VAL A N 1
ATOM 619 C CA . VAL A 1 77 ? -6.179 -1.099 3.282 1.00 91.00 77 VAL A CA 1
ATOM 620 C C . VAL A 1 77 ? -6.064 -1.760 1.922 1.00 91.00 77 VAL A C 1
ATOM 622 O O . VAL A 1 77 ? -6.636 -2.822 1.672 1.00 91.00 77 VAL A O 1
ATOM 625 N N . TYR A 1 78 ? -5.332 -1.107 1.036 1.00 90.69 78 TYR A N 1
ATOM 626 C CA . TYR A 1 78 ? -4.954 -1.622 -0.262 1.00 90.69 78 TYR A CA 1
ATOM 627 C C . TYR A 1 78 ? -3.714 -2.497 -0.110 1.00 90.69 78 TYR A C 1
ATOM 629 O O . TYR A 1 78 ? -2.755 -2.091 0.535 1.00 90.69 78 TYR A O 1
ATOM 637 N N . ILE A 1 79 ? -3.708 -3.689 -0.700 1.00 90.75 79 ILE A N 1
ATOM 638 C CA . ILE A 1 79 ? -2.504 -4.522 -0.774 1.00 90.75 79 ILE A CA 1
ATOM 639 C C . ILE A 1 79 ? -2.063 -4.574 -2.234 1.00 90.75 79 ILE A C 1
ATOM 641 O O . ILE A 1 79 ? -2.732 -5.207 -3.056 1.00 90.75 79 ILE A O 1
ATOM 645 N N . SER A 1 80 ? -0.958 -3.888 -2.538 1.00 89.00 80 SER A N 1
ATOM 646 C CA . SER A 1 80 ? -0.309 -3.877 -3.853 1.00 89.00 80 SER A CA 1
ATOM 647 C C . SER A 1 80 ? 0.847 -4.871 -3.864 1.00 89.00 80 SER A C 1
ATOM 649 O O . SER A 1 80 ? 1.651 -4.921 -2.931 1.00 89.00 80 SER A O 1
ATOM 651 N N . TYR A 1 81 ? 0.899 -5.712 -4.894 1.00 88.12 81 TYR A N 1
ATOM 652 C CA . TYR A 1 81 ? 1.839 -6.823 -4.970 1.00 88.12 81 TYR A CA 1
ATOM 653 C C . TYR A 1 81 ? 2.122 -7.222 -6.421 1.00 88.12 81 TYR A C 1
ATOM 655 O O . TYR A 1 81 ? 1.265 -7.105 -7.295 1.00 88.12 81 TYR A O 1
ATOM 663 N N . GLY A 1 82 ? 3.331 -7.719 -6.692 1.00 82.56 82 GLY A N 1
ATOM 664 C CA . GLY A 1 82 ? 3.647 -8.316 -7.990 1.00 82.56 82 GLY A CA 1
ATOM 665 C C . GLY A 1 82 ? 2.935 -9.662 -8.155 1.00 82.56 82 GLY A C 1
ATOM 666 O O . GLY A 1 82 ? 2.793 -10.392 -7.179 1.00 82.56 82 GLY A O 1
ATOM 667 N N . ASN A 1 83 ? 2.517 -10.022 -9.378 1.00 72.44 83 ASN A N 1
ATOM 668 C CA . ASN A 1 83 ? 1.859 -11.305 -9.689 1.00 72.44 83 ASN A CA 1
ATOM 669 C C . ASN A 1 83 ? 2.797 -12.515 -9.457 1.00 72.44 83 ASN A C 1
ATOM 671 O O . ASN A 1 83 ? 3.298 -13.133 -10.400 1.00 72.44 83 ASN A O 1
ATOM 675 N N . ASP A 1 84 ? 3.031 -12.867 -8.193 1.00 67.75 84 ASP A N 1
ATOM 676 C CA . ASP A 1 84 ? 3.714 -14.081 -7.763 1.00 67.75 84 ASP A CA 1
ATOM 677 C C . ASP A 1 84 ? 2.697 -15.107 -7.237 1.00 67.75 84 ASP A C 1
ATOM 679 O O . ASP A 1 84 ? 1.985 -14.825 -6.269 1.00 67.75 84 ASP A O 1
ATOM 683 N N . PRO A 1 85 ? 2.558 -16.286 -7.869 1.00 58.31 85 PRO A N 1
ATOM 684 C CA . PRO A 1 85 ? 1.484 -17.207 -7.530 1.00 58.31 85 PRO A CA 1
ATOM 685 C C . PRO A 1 85 ? 1.601 -17.913 -6.172 1.00 58.31 85 PRO A C 1
ATOM 687 O O . PRO A 1 85 ? 0.556 -18.413 -5.748 1.00 58.31 85 PRO A O 1
ATOM 690 N N . ASN A 1 86 ? 2.772 -17.961 -5.520 1.00 67.00 86 ASN A N 1
ATOM 691 C CA . ASN A 1 86 ? 2.976 -18.788 -4.318 1.00 67.00 86 ASN A CA 1
ATOM 692 C C . ASN A 1 86 ? 3.311 -17.957 -3.064 1.00 67.00 86 ASN A C 1
ATOM 694 O O . ASN A 1 86 ? 2.428 -17.742 -2.244 1.00 67.00 86 ASN A O 1
ATOM 698 N N . GLU A 1 87 ? 4.527 -17.420 -2.942 1.00 71.88 87 GLU A N 1
ATOM 699 C CA . GLU A 1 87 ? 5.004 -16.764 -1.705 1.00 71.88 87 GLU A CA 1
ATOM 700 C C . GLU A 1 87 ? 4.171 -15.535 -1.306 1.00 71.88 87 GLU A C 1
ATOM 702 O O . GLU A 1 87 ? 3.754 -15.369 -0.162 1.00 71.88 87 GLU A O 1
ATOM 707 N N . THR A 1 88 ? 3.848 -14.685 -2.277 1.00 81.19 88 THR A N 1
ATOM 708 C CA . THR A 1 88 ? 3.088 -13.460 -2.022 1.00 81.19 88 THR A CA 1
ATOM 709 C C . THR A 1 88 ? 1.652 -13.742 -1.579 1.00 81.19 88 THR A C 1
ATOM 711 O O . THR A 1 88 ? 1.097 -12.975 -0.796 1.00 81.19 88 THR A O 1
ATOM 714 N N . LYS A 1 89 ? 1.034 -14.843 -2.028 1.00 83.81 89 LYS A N 1
ATOM 715 C CA . LYS A 1 89 ? -0.342 -15.177 -1.626 1.00 83.81 89 LYS A CA 1
ATOM 716 C C . LYS A 1 89 ? -0.437 -15.598 -0.170 1.00 83.81 89 LYS A C 1
ATOM 718 O O . LYS A 1 89 ? -1.408 -15.219 0.484 1.00 83.81 89 LYS A O 1
ATOM 723 N N . ASP A 1 90 ? 0.544 -16.350 0.315 1.00 86.44 90 ASP A N 1
ATOM 724 C CA . ASP A 1 90 ? 0.572 -16.802 1.704 1.00 86.44 90 ASP A CA 1
ATOM 725 C C . ASP A 1 90 ? 0.700 -15.593 2.638 1.00 86.44 90 ASP A C 1
ATOM 727 O O . ASP A 1 90 ? -0.145 -15.399 3.509 1.00 86.44 90 ASP A O 1
ATOM 731 N N . ILE A 1 91 ? 1.629 -14.678 2.337 1.00 88.06 91 ILE A N 1
ATOM 732 C CA . ILE A 1 91 ? 1.811 -13.416 3.074 1.00 88.06 91 ILE A CA 1
ATOM 733 C C . ILE A 1 91 ? 0.541 -12.554 3.046 1.00 88.06 91 ILE A C 1
ATOM 735 O O . ILE A 1 91 ? 0.116 -12.024 4.073 1.00 88.06 91 ILE A O 1
ATOM 739 N N . ILE A 1 92 ? -0.117 -12.430 1.887 1.00 89.31 92 ILE A N 1
ATOM 740 C CA . ILE A 1 92 ? -1.409 -11.733 1.786 1.00 89.31 92 ILE A CA 1
ATOM 741 C C . ILE A 1 92 ? -2.452 -12.390 2.698 1.00 89.31 92 ILE A C 1
ATOM 743 O O . ILE A 1 92 ? -3.220 -11.687 3.361 1.00 89.31 92 ILE A O 1
ATOM 747 N N . GLY A 1 93 ? -2.501 -13.723 2.732 1.00 90.19 93 GLY A N 1
ATOM 748 C CA . GLY A 1 93 ? -3.399 -14.492 3.590 1.00 90.19 93 GLY A CA 1
ATOM 749 C C . GLY A 1 93 ? -3.132 -14.267 5.078 1.00 90.19 93 GLY A C 1
ATOM 750 O O . GLY A 1 93 ? -4.083 -14.059 5.839 1.00 90.19 93 GLY A O 1
ATOM 751 N N . GLU A 1 94 ? -1.863 -14.248 5.480 1.00 91.25 94 GLU A N 1
ATOM 752 C CA . GLU A 1 94 ? -1.419 -13.979 6.850 1.00 91.25 94 GLU A CA 1
ATOM 753 C C . GLU A 1 94 ? -1.806 -12.562 7.292 1.00 91.25 94 GLU A C 1
ATOM 755 O O . GLU A 1 94 ? -2.538 -12.410 8.275 1.00 91.25 94 GLU A O 1
ATOM 760 N N . ILE A 1 95 ? -1.436 -11.539 6.511 1.00 91.81 95 ILE A N 1
ATOM 761 C CA . ILE A 1 95 ? -1.816 -10.137 6.753 1.00 91.81 95 ILE A CA 1
ATOM 762 C C . ILE A 1 95 ? -3.338 -10.026 6.876 1.00 91.81 95 ILE A C 1
ATOM 764 O O . ILE A 1 95 ? -3.861 -9.479 7.846 1.00 91.81 95 ILE A O 1
ATOM 768 N N . SER A 1 96 ? -4.078 -10.602 5.927 1.00 91.56 96 SER A N 1
ATOM 769 C CA . SER A 1 96 ? -5.542 -10.525 5.915 1.00 91.56 96 SER A CA 1
ATOM 770 C C . SER A 1 96 ? -6.185 -11.184 7.131 1.00 91.56 96 SER A C 1
ATOM 772 O O . SER A 1 96 ? -7.222 -10.724 7.614 1.00 91.56 96 SER A O 1
ATOM 774 N N . SER A 1 97 ? -5.597 -12.274 7.619 1.00 90.88 97 SER A N 1
ATOM 775 C CA . SER A 1 97 ? -6.064 -12.972 8.816 1.00 90.88 97 SER A CA 1
ATOM 776 C C . SER A 1 97 ? -5.781 -12.153 10.071 1.00 90.88 97 SER A C 1
ATOM 778 O O . SER A 1 97 ? -6.672 -12.007 10.908 1.00 90.88 97 SER A O 1
ATOM 780 N N . ALA A 1 98 ? -4.601 -11.537 10.156 1.00 91.69 98 ALA A N 1
ATOM 781 C CA . ALA A 1 98 ? -4.230 -10.664 11.261 1.00 91.69 98 ALA A CA 1
ATOM 782 C C . ALA A 1 98 ? -5.155 -9.432 11.336 1.00 91.69 98 ALA A C 1
ATOM 784 O O . ALA A 1 98 ? -5.761 -9.180 12.377 1.00 91.69 98 ALA A O 1
ATOM 785 N N . PHE A 1 99 ? -5.407 -8.751 10.211 1.00 90.56 99 PHE A N 1
ATOM 786 C CA . PHE A 1 99 ? -6.393 -7.664 10.143 1.00 90.56 99 PHE A CA 1
ATOM 787 C C . PHE A 1 99 ? -7.792 -8.103 10.577 1.00 90.56 99 PHE A C 1
ATOM 789 O O . PHE A 1 99 ? -8.442 -7.397 11.338 1.00 90.56 99 PHE A O 1
ATOM 796 N N . LYS A 1 100 ? -8.279 -9.270 10.140 1.00 86.94 100 LYS A N 1
ATOM 797 C CA . LYS A 1 100 ? -9.594 -9.771 10.579 1.00 86.94 100 LYS A CA 1
ATOM 798 C C . LYS A 1 100 ? -9.652 -10.028 12.084 1.00 86.94 100 LYS A C 1
ATOM 800 O O . LYS A 1 100 ? -10.721 -9.863 12.668 1.00 86.94 100 LYS A O 1
ATOM 805 N N . ALA A 1 101 ? -8.543 -10.450 12.688 1.00 85.25 101 ALA A N 1
ATOM 806 C CA . ALA A 1 101 ? -8.473 -10.740 14.113 1.00 85.25 101 ALA A CA 1
ATOM 807 C C . ALA A 1 101 ? -8.541 -9.466 14.967 1.00 85.25 101 ALA A C 1
ATOM 809 O O . ALA A 1 101 ? -9.251 -9.459 15.973 1.00 85.25 101 ALA A O 1
ATOM 810 N N . VAL A 1 102 ? -7.841 -8.398 14.561 1.00 84.56 102 VAL A N 1
ATOM 811 C CA . VAL A 1 102 ? -7.694 -7.188 15.392 1.00 84.56 102 VAL A CA 1
ATOM 812 C C . VAL A 1 102 ? -8.438 -5.956 14.866 1.00 84.56 102 VAL A C 1
ATOM 814 O O . VAL A 1 102 ? -8.988 -5.179 15.638 1.00 84.56 102 VAL A O 1
ATOM 817 N N . LEU A 1 103 ? -8.561 -5.797 13.552 1.00 85.00 103 LEU A N 1
ATOM 818 C CA . LEU A 1 103 ? -9.191 -4.649 12.891 1.00 85.00 103 LEU A CA 1
ATOM 819 C C . LEU A 1 103 ? -10.331 -5.094 11.942 1.00 85.00 103 LEU A C 1
ATOM 821 O O . LEU A 1 103 ? -10.316 -4.773 10.752 1.00 85.00 103 LEU A O 1
ATOM 825 N N . PRO A 1 104 ? -11.378 -5.794 12.430 1.00 78.12 104 PRO A N 1
ATOM 826 C CA . PRO A 1 104 ? -12.393 -6.454 11.590 1.00 78.12 104 PRO A CA 1
ATOM 827 C C . PRO A 1 104 ? -13.304 -5.513 10.776 1.00 78.12 104 PRO A C 1
ATOM 829 O O . PRO A 1 104 ? -14.159 -5.977 10.016 1.00 78.12 104 PRO A O 1
ATOM 832 N N . TYR A 1 105 ? -13.171 -4.198 10.956 1.00 77.31 105 TYR A N 1
ATOM 833 C CA . TYR A 1 105 ? -13.950 -3.174 10.251 1.00 77.31 105 TYR A CA 1
ATOM 834 C C . TYR A 1 105 ? -13.132 -2.400 9.215 1.00 77.31 105 TYR A C 1
ATOM 836 O O . TYR A 1 105 ? -13.684 -1.521 8.557 1.00 77.31 105 TYR A O 1
ATOM 844 N N . VAL A 1 106 ? -11.852 -2.739 9.061 1.00 84.62 106 VAL A N 1
ATOM 845 C CA . VAL A 1 106 ? -11.021 -2.263 7.960 1.00 84.62 106 VAL A CA 1
ATOM 846 C C . VAL A 1 106 ? -11.293 -3.138 6.736 1.00 84.62 106 VAL A C 1
ATOM 848 O O . VAL A 1 106 ? -11.233 -4.367 6.814 1.00 84.62 106 VAL A O 1
ATOM 851 N N . ASP A 1 107 ? -11.634 -2.517 5.609 1.00 85.69 107 ASP A N 1
ATOM 852 C CA . ASP A 1 107 ? -11.860 -3.222 4.346 1.00 85.69 107 ASP A CA 1
ATOM 853 C C . ASP A 1 107 ? -10.529 -3.482 3.640 1.00 85.69 107 ASP A C 1
ATOM 855 O O . ASP A 1 107 ? -9.793 -2.548 3.321 1.00 85.69 107 ASP A O 1
ATOM 859 N N . ILE A 1 108 ? -10.217 -4.749 3.378 1.00 88.75 108 ILE A N 1
ATOM 860 C CA . ILE A 1 108 ? -8.983 -5.124 2.684 1.00 88.75 108 ILE A CA 1
ATOM 861 C C . ILE A 1 108 ? -9.277 -5.255 1.197 1.00 88.75 108 ILE A C 1
ATOM 863 O O . ILE A 1 108 ? -10.059 -6.109 0.767 1.00 88.75 108 ILE A O 1
ATOM 867 N N . LYS A 1 109 ? -8.606 -4.426 0.401 1.00 86.75 109 LYS A N 1
ATOM 868 C CA . LYS A 1 109 ? -8.719 -4.395 -1.053 1.00 86.75 109 LYS A CA 1
ATOM 869 C C . LYS A 1 109 ? -7.419 -4.894 -1.667 1.00 86.75 109 LYS A C 1
ATOM 871 O O . LYS A 1 109 ? -6.386 -4.242 -1.601 1.00 86.75 109 LYS A O 1
ATOM 876 N N . TYR A 1 110 ? -7.479 -6.055 -2.297 1.00 84.25 110 TYR A N 1
ATOM 877 C CA . TYR A 1 110 ? -6.346 -6.595 -3.043 1.00 84.25 110 TYR A CA 1
ATOM 878 C C . TYR A 1 110 ? -6.250 -5.913 -4.396 1.00 84.25 110 TYR A C 1
ATOM 880 O O . TYR A 1 110 ? -7.286 -5.622 -5.012 1.00 84.25 110 TYR A O 1
ATOM 888 N N . ASP A 1 111 ? -5.026 -5.715 -4.875 1.00 71.38 111 ASP A N 1
ATOM 889 C CA . ASP A 1 111 ? -4.827 -5.284 -6.244 1.00 71.38 111 ASP A CA 1
ATOM 890 C C . ASP A 1 111 ? -5.551 -6.238 -7.213 1.00 71.38 111 ASP A C 1
ATOM 892 O O . ASP A 1 111 ? -5.380 -7.463 -7.207 1.00 71.38 111 ASP A O 1
ATOM 896 N N . LYS A 1 112 ? -6.440 -5.644 -8.009 1.00 56.19 112 LYS A N 1
ATOM 897 C CA . LYS A 1 112 ? -7.057 -6.257 -9.177 1.00 56.19 112 LYS A CA 1
ATOM 898 C C . LYS A 1 112 ? -6.500 -5.471 -10.341 1.00 56.19 112 LYS A C 1
ATOM 900 O O . LYS A 1 112 ? -7.092 -4.458 -10.718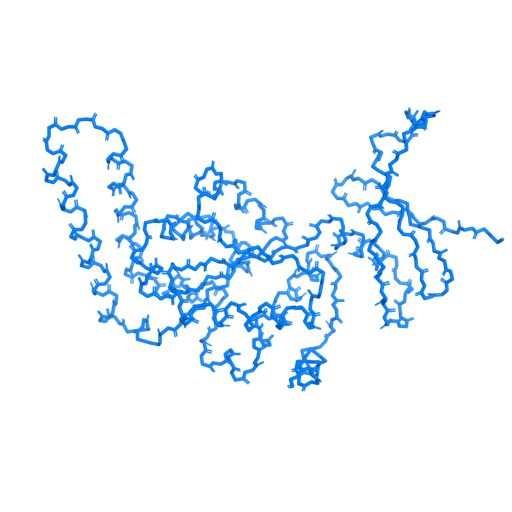 1.00 56.19 112 LYS A O 1
ATOM 905 N N . VAL A 1 113 ? -5.362 -5.954 -10.837 1.00 48.91 113 VAL A N 1
ATOM 906 C CA . VAL A 1 113 ? -4.684 -5.570 -12.078 1.00 48.91 113 VAL A CA 1
ATOM 907 C C . VAL A 1 113 ? -5.624 -4.743 -12.963 1.00 48.91 113 VAL A C 1
ATOM 909 O O . VAL A 1 113 ? -6.556 -5.308 -13.539 1.00 48.91 113 VAL A O 1
ATOM 912 N N . ASN A 1 114 ? -5.407 -3.417 -12.983 1.00 48.09 114 ASN A N 1
ATOM 913 C CA . ASN A 1 114 ? -5.926 -2.390 -13.914 1.00 48.09 114 ASN A CA 1
ATOM 914 C C . ASN A 1 114 ? -6.717 -1.206 -13.322 1.00 48.09 114 ASN A C 1
ATOM 916 O O . ASN A 1 114 ? -6.832 -0.203 -14.021 1.00 48.09 114 ASN A O 1
ATOM 920 N N . LYS A 1 115 ? -7.236 -1.228 -12.085 1.00 51.38 115 LYS A N 1
ATOM 921 C CA . LYS A 1 115 ? -8.119 -0.118 -11.643 1.00 51.38 115 LYS A CA 1
ATOM 922 C C . LYS A 1 115 ? -7.414 1.200 -11.299 1.00 51.38 115 LYS A C 1
ATOM 924 O O . LYS A 1 115 ? -7.970 2.256 -11.586 1.00 51.38 115 LYS A O 1
ATOM 929 N N . TYR A 1 116 ? -6.218 1.181 -10.710 1.00 54.47 116 TYR A N 1
ATOM 930 C CA . TYR A 1 116 ? -5.587 2.426 -10.235 1.00 54.47 116 TYR A CA 1
ATOM 931 C C . TYR A 1 116 ? -4.853 3.197 -11.336 1.00 54.47 116 TYR A C 1
ATOM 933 O O . TYR A 1 116 ? -4.742 4.418 -11.254 1.00 54.47 116 TYR A O 1
ATOM 941 N N . LYS A 1 117 ? -4.443 2.525 -12.424 1.00 59.16 117 LYS A N 1
ATOM 942 C CA . LYS A 1 117 ? -3.885 3.197 -13.612 1.00 59.16 117 LYS A CA 1
ATOM 943 C C . LYS A 1 117 ? -4.910 4.122 -14.284 1.00 59.16 117 LYS A C 1
ATOM 945 O O . LYS A 1 117 ? -4.523 5.124 -14.873 1.00 59.16 117 LYS A O 1
ATOM 950 N N . GLU A 1 118 ? -6.203 3.813 -14.169 1.00 66.56 118 GLU A N 1
ATOM 951 C CA . GLU A 1 118 ? -7.287 4.612 -14.758 1.00 66.56 118 GLU A CA 1
ATOM 952 C C . GLU A 1 118 ? -7.636 5.866 -13.934 1.00 66.56 118 GLU A C 1
ATOM 954 O O . GLU A 1 118 ? -8.136 6.836 -14.501 1.00 66.56 118 GLU A O 1
ATOM 959 N N . ASN A 1 119 ? -7.360 5.887 -12.621 1.00 76.81 119 ASN A N 1
ATOM 960 C CA . ASN A 1 119 ? -7.614 7.050 -11.760 1.00 76.81 119 ASN A CA 1
ATOM 961 C C . ASN A 1 119 ? -6.622 7.145 -10.586 1.00 76.81 119 ASN A C 1
ATOM 963 O O . ASN A 1 119 ? -6.987 6.979 -9.420 1.00 76.81 119 ASN A O 1
ATOM 967 N N . ILE A 1 120 ? -5.357 7.435 -10.900 1.00 80.31 120 ILE A N 1
ATOM 968 C CA . ILE A 1 120 ? -4.293 7.556 -9.894 1.00 80.31 120 ILE A CA 1
ATOM 969 C C . ILE A 1 120 ? -4.547 8.698 -8.901 1.00 80.31 120 ILE A C 1
ATOM 971 O O . ILE A 1 120 ? -4.261 8.554 -7.717 1.00 80.31 120 ILE A O 1
ATOM 975 N N . ASN A 1 121 ? -5.140 9.807 -9.356 1.00 79.88 121 ASN A N 1
ATOM 976 C CA . ASN A 1 121 ? -5.463 10.940 -8.487 1.00 79.88 121 ASN A CA 1
ATOM 977 C C . ASN A 1 121 ? -6.533 10.555 -7.464 1.00 79.88 121 ASN A C 1
ATOM 979 O O . ASN A 1 121 ? -6.332 10.766 -6.276 1.00 79.88 121 ASN A O 1
ATOM 983 N N . GLY A 1 122 ? -7.612 9.899 -7.904 1.00 82.31 122 GLY A N 1
ATOM 984 C CA . GLY A 1 122 ? -8.633 9.387 -6.992 1.00 82.31 122 GLY A CA 1
ATOM 985 C C . GLY A 1 122 ? -8.084 8.342 -6.022 1.00 82.31 122 GLY A C 1
ATOM 986 O O . GLY A 1 122 ? -8.490 8.312 -4.869 1.00 82.31 122 GLY A O 1
ATOM 987 N N . PHE A 1 123 ? -7.122 7.522 -6.454 1.00 83.06 123 PHE A N 1
ATOM 988 C CA . PHE A 1 123 ? -6.443 6.587 -5.558 1.00 83.06 123 PHE A CA 1
ATOM 989 C C . PHE A 1 123 ? -5.610 7.301 -4.483 1.00 83.06 123 PHE A C 1
ATOM 991 O O . PHE A 1 123 ? -5.690 6.950 -3.309 1.00 83.06 123 PHE A O 1
ATOM 998 N N . ILE A 1 124 ? -4.843 8.328 -4.856 1.00 82.06 124 ILE A N 1
ATOM 999 C CA . ILE A 1 124 ? -4.082 9.146 -3.900 1.00 82.06 124 ILE A CA 1
ATOM 1000 C C . ILE A 1 124 ? -5.031 9.871 -2.936 1.00 82.06 124 ILE A C 1
ATOM 1002 O O . ILE A 1 124 ? -4.784 9.875 -1.730 1.00 82.06 124 ILE A O 1
ATOM 1006 N N . ASP A 1 125 ? -6.132 10.428 -3.443 1.00 81.56 125 ASP A N 1
ATOM 1007 C CA . ASP A 1 125 ? -7.165 11.063 -2.623 1.00 81.56 125 ASP A CA 1
ATOM 1008 C C . ASP A 1 125 ? -7.802 10.058 -1.651 1.00 81.56 125 ASP A C 1
ATOM 1010 O O . ASP A 1 125 ? -8.034 10.389 -0.488 1.00 81.56 125 ASP A O 1
ATOM 1014 N N . ASP A 1 126 ? -8.058 8.823 -2.088 1.00 82.44 126 ASP A N 1
ATOM 1015 C CA . ASP A 1 126 ? -8.566 7.746 -1.233 1.00 82.44 126 ASP A CA 1
ATOM 1016 C C . ASP A 1 126 ? -7.594 7.424 -0.095 1.00 82.44 126 ASP A C 1
ATOM 1018 O O . ASP A 1 126 ? -8.036 7.241 1.042 1.00 82.44 126 ASP A O 1
ATOM 1022 N N . LEU A 1 127 ? -6.285 7.379 -0.376 1.00 84.50 127 LEU A N 1
ATOM 1023 C CA . LEU A 1 127 ? -5.267 7.209 0.659 1.00 84.50 127 LEU A CA 1
ATOM 1024 C C . LEU A 1 127 ? -5.356 8.365 1.656 1.00 84.50 127 LEU A C 1
ATOM 1026 O O . LEU A 1 127 ? -5.661 8.128 2.821 1.00 84.50 127 LEU A O 1
ATOM 1030 N N . VAL A 1 128 ? -5.220 9.614 1.204 1.00 78.88 128 VAL A N 1
ATOM 1031 C CA . VAL A 1 128 ? -5.290 10.801 2.079 1.00 78.88 128 VAL A CA 1
ATOM 1032 C C . VAL A 1 128 ? -6.570 10.822 2.933 1.00 78.88 128 VAL A C 1
ATOM 1034 O O . VAL A 1 128 ? -6.526 11.198 4.096 1.00 78.88 128 VAL A O 1
ATOM 1037 N N . ASN A 1 129 ? -7.706 10.344 2.418 1.00 75.00 129 ASN A N 1
ATOM 1038 C CA . ASN A 1 129 ? -8.996 10.371 3.119 1.00 75.00 129 ASN A CA 1
ATOM 1039 C C . ASN A 1 129 ? -9.263 9.196 4.089 1.00 75.00 129 ASN A C 1
ATOM 1041 O O . ASN A 1 129 ? -10.426 8.938 4.437 1.00 75.00 129 ASN A O 1
ATOM 1045 N N . GLY A 1 130 ? -8.223 8.502 4.557 1.00 73.56 130 GLY A N 1
ATOM 1046 C CA . GLY A 1 130 ? -8.336 7.397 5.521 1.00 73.56 130 GLY A CA 1
ATOM 1047 C C . GLY A 1 130 ? -8.038 6.013 4.944 1.00 73.56 130 GLY A C 1
ATOM 1048 O O . GLY A 1 130 ? -8.375 5.005 5.569 1.00 73.56 130 GLY A O 1
ATOM 1049 N N . GLY A 1 131 ? -7.469 5.955 3.741 1.00 87.12 131 GLY A N 1
ATOM 1050 C CA . GLY A 1 131 ? -6.939 4.735 3.152 1.00 87.12 131 GLY A CA 1
ATOM 1051 C C . GLY A 1 131 ? -5.486 4.485 3.559 1.00 87.12 131 GLY A C 1
ATOM 1052 O O . GLY A 1 131 ? -4.762 5.392 3.963 1.00 87.12 131 GLY A O 1
ATOM 1053 N N . PHE A 1 132 ? -5.054 3.240 3.415 1.00 91.88 132 PHE A N 1
ATOM 1054 C CA . PHE A 1 132 ? -3.663 2.815 3.565 1.00 91.88 132 PHE A CA 1
ATOM 1055 C C . PHE A 1 132 ? -3.285 1.936 2.386 1.00 91.88 132 PHE A C 1
ATOM 1057 O O . PHE A 1 132 ? -4.149 1.277 1.808 1.00 91.88 132 PHE A O 1
ATOM 1064 N N . ILE A 1 133 ? -2.002 1.874 2.056 1.00 91.69 133 ILE A N 1
ATOM 1065 C CA . ILE A 1 133 ? -1.475 0.915 1.093 1.00 91.69 133 ILE A CA 1
ATOM 1066 C C . ILE A 1 133 ? -0.296 0.157 1.688 1.00 91.69 133 ILE A C 1
ATOM 1068 O O . ILE A 1 133 ? 0.696 0.744 2.107 1.00 91.69 133 ILE A O 1
ATOM 1072 N N . ILE A 1 134 ? -0.401 -1.165 1.679 1.00 91.81 134 ILE A N 1
ATOM 1073 C CA . ILE A 1 134 ? 0.695 -2.088 1.937 1.00 91.81 134 ILE A CA 1
ATOM 1074 C C . ILE A 1 134 ? 1.294 -2.471 0.588 1.00 91.81 134 ILE A C 1
ATOM 1076 O O . ILE A 1 134 ? 0.582 -2.970 -0.288 1.00 91.81 134 ILE A O 1
ATOM 1080 N N . ILE A 1 13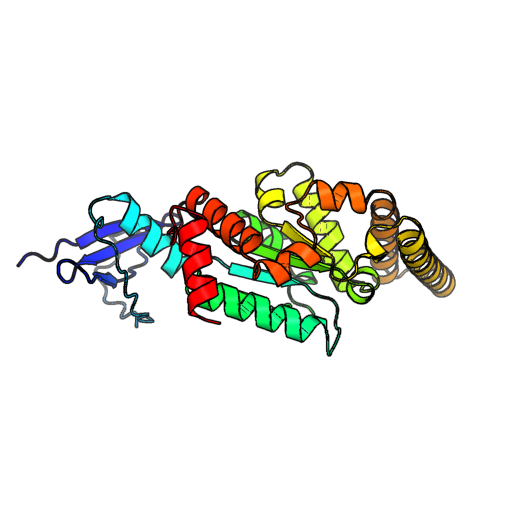5 ? 2.594 -2.241 0.419 1.00 90.38 135 ILE A N 1
ATOM 1081 C CA . ILE A 1 135 ? 3.313 -2.557 -0.818 1.00 90.38 135 ILE A CA 1
ATOM 1082 C C . ILE A 1 135 ? 4.228 -3.746 -0.558 1.00 90.38 135 ILE A C 1
ATOM 1084 O O . ILE A 1 135 ? 5.222 -3.611 0.148 1.00 90.38 135 ILE A O 1
ATOM 1088 N N . LEU A 1 136 ? 3.91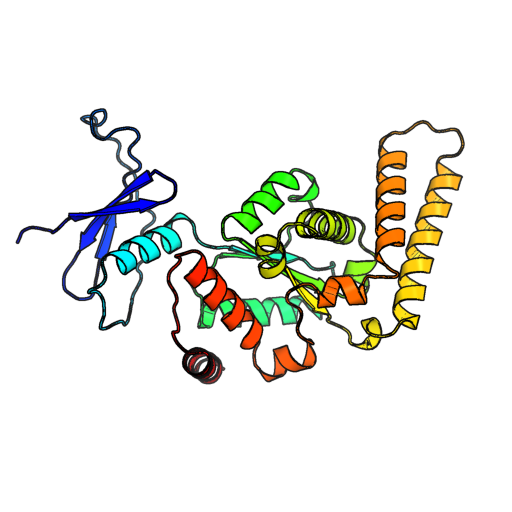4 -4.899 -1.141 1.00 89.06 136 LEU A N 1
ATOM 1089 C CA . LEU A 1 136 ? 4.742 -6.097 -1.030 1.00 89.06 136 LEU A CA 1
ATOM 1090 C C . LEU A 1 136 ? 5.813 -6.084 -2.129 1.00 89.06 136 LEU A C 1
ATOM 1092 O O . LEU A 1 136 ? 5.531 -6.367 -3.296 1.00 89.06 136 LEU A O 1
ATOM 1096 N N . ILE A 1 137 ? 7.041 -5.727 -1.753 1.00 87.69 137 ILE A N 1
ATOM 1097 C CA . ILE A 1 137 ? 8.156 -5.491 -2.675 1.00 87.69 137 ILE A CA 1
ATOM 1098 C C . ILE A 1 137 ? 8.973 -6.775 -2.839 1.00 87.69 137 ILE A C 1
ATOM 1100 O O . ILE A 1 137 ? 9.664 -7.220 -1.923 1.00 87.69 137 ILE A O 1
ATOM 1104 N N . ASN A 1 138 ? 8.924 -7.343 -4.040 1.00 86.56 138 ASN A N 1
ATOM 1105 C CA . ASN A 1 138 ? 9.804 -8.406 -4.524 1.00 86.56 138 ASN A CA 1
ATOM 1106 C C . ASN A 1 138 ? 10.292 -8.077 -5.947 1.00 86.56 138 ASN A C 1
ATOM 1108 O O . ASN A 1 138 ? 9.909 -7.055 -6.520 1.00 86.56 138 ASN A O 1
ATOM 1112 N N . GLU A 1 139 ? 11.095 -8.954 -6.557 1.00 88.19 139 GLU A N 1
ATOM 1113 C CA . GLU A 1 139 ? 11.574 -8.758 -7.935 1.00 88.19 139 GLU A CA 1
ATOM 1114 C C . GLU A 1 139 ? 10.440 -8.488 -8.925 1.00 88.19 139 GLU A C 1
ATOM 1116 O O . GLU A 1 139 ? 10.528 -7.595 -9.766 1.00 88.19 139 GLU A O 1
ATOM 1121 N N . LYS A 1 140 ? 9.354 -9.265 -8.826 1.00 88.44 140 LYS A N 1
ATOM 1122 C CA . LYS A 1 140 ? 8.216 -9.167 -9.746 1.00 88.44 140 LYS A CA 1
ATOM 1123 C C . LYS A 1 140 ? 7.511 -7.829 -9.613 1.00 88.44 140 LYS A C 1
ATOM 1125 O O . LYS A 1 140 ? 7.073 -7.287 -10.623 1.00 88.44 140 LYS A O 1
ATOM 1130 N N . TYR A 1 141 ? 7.425 -7.291 -8.398 1.00 89.69 141 TYR A N 1
ATOM 1131 C CA . TYR A 1 141 ? 6.949 -5.936 -8.161 1.00 89.69 141 TYR A CA 1
ATOM 1132 C C . TYR A 1 141 ? 7.858 -4.922 -8.868 1.00 89.69 141 TYR A C 1
ATOM 1134 O O . TYR A 1 141 ? 7.384 -4.130 -9.679 1.00 89.69 141 TYR A O 1
ATOM 1142 N N . LEU A 1 142 ? 9.172 -5.001 -8.629 1.00 90.62 142 LEU A N 1
ATOM 1143 C CA . LEU A 1 142 ? 10.166 -4.060 -9.161 1.00 90.62 142 LEU A CA 1
ATOM 1144 C C . LEU A 1 142 ? 10.332 -4.122 -10.688 1.00 90.62 142 LEU A C 1
ATOM 1146 O O . LEU A 1 142 ? 10.735 -3.131 -11.293 1.00 90.62 142 LEU A O 1
ATOM 1150 N N . LYS A 1 143 ? 10.004 -5.256 -11.320 1.00 91.56 143 LYS A N 1
ATOM 1151 C CA . LYS A 1 143 ? 10.035 -5.453 -12.782 1.00 91.56 143 LYS A CA 1
ATOM 1152 C C . LYS A 1 143 ? 8.671 -5.258 -13.464 1.00 91.56 143 LYS A C 1
ATOM 1154 O O . LYS A 1 143 ? 8.589 -5.296 -14.695 1.00 91.56 143 LYS A O 1
ATOM 1159 N N . SER A 1 144 ? 7.598 -5.043 -12.699 1.00 90.31 144 SER A N 1
ATOM 1160 C CA . SER A 1 144 ? 6.241 -4.838 -13.219 1.00 90.31 144 SER A CA 1
ATOM 1161 C C . SER A 1 144 ? 5.997 -3.372 -13.572 1.00 90.31 144 SER A C 1
ATOM 1163 O O . SER A 1 144 ? 6.065 -2.495 -12.715 1.00 90.31 144 SER A O 1
ATOM 1165 N N . GLU A 1 145 ? 5.634 -3.104 -14.831 1.00 89.25 145 GLU A N 1
ATOM 1166 C CA . GLU A 1 145 ? 5.288 -1.752 -15.306 1.00 89.25 145 GLU A CA 1
ATOM 1167 C C . GLU A 1 145 ? 4.154 -1.128 -14.484 1.00 89.25 145 GLU A C 1
ATOM 1169 O O . GLU A 1 145 ? 4.216 0.046 -14.134 1.00 89.25 145 GLU A O 1
ATOM 1174 N N . TYR A 1 146 ? 3.125 -1.912 -14.160 1.00 86.31 146 TYR A N 1
ATOM 1175 C CA . TYR A 1 146 ? 1.963 -1.428 -13.418 1.00 86.31 146 TYR A CA 1
ATOM 1176 C C . TYR A 1 146 ? 2.320 -1.085 -11.970 1.00 86.31 146 TYR A C 1
ATOM 1178 O O . TYR A 1 146 ? 2.031 0.019 -11.516 1.00 86.31 146 TYR A O 1
ATOM 1186 N N . CYS A 1 147 ? 3.010 -1.995 -11.278 1.00 88.94 147 CYS A N 1
ATOM 1187 C CA . CYS A 1 147 ? 3.408 -1.801 -9.883 1.00 88.94 147 CYS A CA 1
ATOM 1188 C C . CYS A 1 147 ? 4.362 -0.608 -9.747 1.00 88.94 147 CYS A C 1
ATOM 1190 O O . CYS A 1 147 ? 4.211 0.232 -8.859 1.00 88.94 147 CYS A O 1
ATOM 1192 N N . MET A 1 148 ? 5.320 -0.488 -10.670 1.00 90.44 148 MET A N 1
ATOM 1193 C CA . MET A 1 148 ? 6.256 0.630 -10.665 1.00 90.44 148 MET A CA 1
ATOM 1194 C C . MET A 1 148 ? 5.600 1.950 -11.073 1.00 90.44 148 MET A C 1
ATOM 1196 O O . MET A 1 148 ? 5.936 2.980 -10.497 1.00 90.44 148 MET A O 1
ATOM 1200 N N . PHE A 1 149 ? 4.621 1.947 -11.983 1.00 89.31 149 PHE A N 1
ATOM 1201 C CA . PHE A 1 149 ? 3.816 3.138 -12.269 1.00 89.31 149 PHE A CA 1
ATOM 1202 C C . PHE A 1 149 ? 3.105 3.659 -11.014 1.00 89.31 149 PHE A C 1
ATOM 1204 O O . PHE A 1 149 ? 3.194 4.849 -10.709 1.00 89.31 149 PHE A O 1
ATOM 1211 N N . GLU A 1 150 ? 2.428 2.786 -10.268 1.00 87.94 150 GLU A N 1
ATOM 1212 C CA . GLU A 1 150 ? 1.759 3.162 -9.017 1.00 87.94 150 GLU A CA 1
ATOM 1213 C C . GLU A 1 150 ? 2.765 3.687 -7.990 1.00 87.94 150 GLU A C 1
ATOM 1215 O O . GLU A 1 150 ? 2.585 4.777 -7.445 1.00 87.94 150 GLU A O 1
ATOM 1220 N N . PHE A 1 151 ? 3.867 2.959 -7.789 1.00 90.19 151 PHE A N 1
ATOM 1221 C CA . PHE A 1 151 ? 4.917 3.336 -6.846 1.00 90.19 151 PHE A CA 1
ATOM 1222 C C . PHE A 1 151 ? 5.515 4.713 -7.153 1.00 90.19 151 PHE A C 1
ATOM 1224 O O . PHE A 1 151 ? 5.570 5.571 -6.274 1.00 90.19 151 PHE A O 1
ATOM 1231 N N . VAL A 1 152 ? 5.914 4.962 -8.403 1.00 91.50 152 VAL A N 1
ATOM 1232 C CA . VAL A 1 152 ? 6.497 6.242 -8.832 1.00 91.50 152 VAL A CA 1
ATOM 1233 C C . VAL A 1 152 ? 5.531 7.400 -8.575 1.00 91.50 152 VAL A C 1
ATOM 1235 O O . VAL A 1 152 ? 5.948 8.447 -8.075 1.00 91.50 152 VAL A O 1
ATOM 1238 N N . ASN A 1 153 ? 4.244 7.229 -8.886 1.00 89.69 153 ASN A N 1
ATOM 1239 C CA . ASN A 1 153 ? 3.241 8.266 -8.642 1.00 89.69 153 ASN A CA 1
ATOM 1240 C C . ASN A 1 153 ? 3.019 8.516 -7.146 1.00 89.69 153 ASN A C 1
ATOM 1242 O O . ASN A 1 153 ? 2.968 9.674 -6.730 1.00 89.69 153 ASN A O 1
ATOM 1246 N N . MET A 1 154 ? 2.967 7.463 -6.326 1.00 89.69 154 MET A N 1
ATOM 1247 C CA . MET A 1 154 ? 2.861 7.600 -4.871 1.00 89.69 154 MET A CA 1
ATOM 1248 C C . MET A 1 154 ? 4.073 8.309 -4.269 1.00 89.69 154 MET A C 1
ATOM 1250 O O . MET A 1 154 ? 3.904 9.227 -3.473 1.00 89.69 154 MET A O 1
ATOM 1254 N N . VAL A 1 155 ? 5.289 7.947 -4.687 1.00 90.31 155 VAL 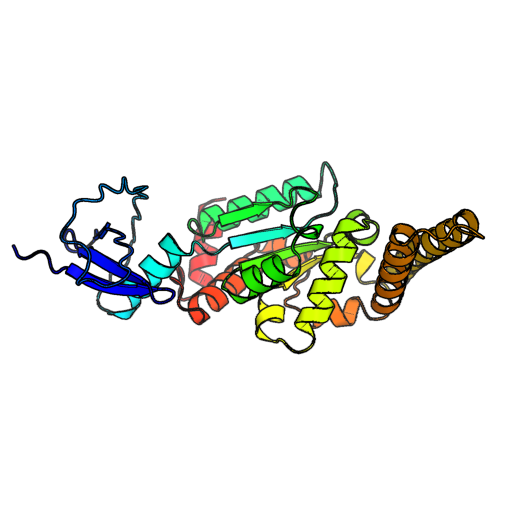A N 1
ATOM 1255 C CA . VAL A 1 155 ? 6.526 8.609 -4.245 1.00 90.31 155 VAL A CA 1
ATOM 1256 C C . VAL A 1 155 ? 6.512 10.089 -4.615 1.00 90.31 155 VAL A C 1
ATOM 1258 O O . VAL A 1 155 ? 6.886 10.934 -3.807 1.00 90.31 155 VAL A O 1
ATOM 1261 N N . LYS A 1 156 ? 6.062 10.442 -5.824 1.00 90.38 156 LYS A N 1
ATOM 1262 C CA . LYS A 1 156 ? 5.933 11.849 -6.237 1.00 90.38 156 LYS A CA 1
ATOM 1263 C C . LYS A 1 156 ? 4.931 12.606 -5.372 1.00 90.38 156 LYS A C 1
ATOM 1265 O O . LYS A 1 156 ? 5.250 13.703 -4.919 1.00 90.38 156 LYS A O 1
ATOM 1270 N N . ALA A 1 157 ? 3.759 12.022 -5.140 1.00 90.19 157 ALA A N 1
ATOM 1271 C CA . ALA A 1 157 ? 2.707 12.628 -4.336 1.00 90.19 157 ALA A CA 1
ATOM 1272 C C . ALA A 1 157 ? 3.113 12.778 -2.861 1.00 90.19 157 ALA A C 1
ATOM 1274 O O . ALA A 1 157 ? 2.755 13.765 -2.220 1.00 90.19 157 ALA A O 1
ATOM 1275 N N . SER A 1 158 ? 3.897 11.838 -2.328 1.00 90.12 158 SER A N 1
ATOM 1276 C CA . SER A 1 158 ? 4.292 11.830 -0.919 1.00 90.12 158 SER A CA 1
ATOM 1277 C C . SER A 1 158 ? 5.442 12.784 -0.593 1.00 90.12 158 SER A C 1
ATOM 1279 O O . SER A 1 158 ? 5.580 13.164 0.566 1.00 90.12 158 SER A O 1
ATOM 1281 N N . LYS A 1 159 ? 6.230 13.254 -1.580 1.00 88.56 159 LYS A N 1
ATOM 1282 C CA . LYS A 1 159 ? 7.395 14.145 -1.361 1.00 88.56 159 LYS A CA 1
ATOM 1283 C C . LYS A 1 159 ? 7.118 15.320 -0.418 1.00 88.56 159 LYS A C 1
ATOM 1285 O O . LYS A 1 159 ? 7.952 15.601 0.435 1.00 88.56 159 LYS A O 1
ATOM 1290 N N . ASN A 1 160 ? 5.961 15.966 -0.568 1.00 87.12 160 ASN A N 1
ATOM 1291 C CA . ASN A 1 160 ? 5.552 17.134 0.222 1.00 87.12 160 ASN A CA 1
ATOM 1292 C C . ASN A 1 160 ? 4.284 16.872 1.054 1.00 87.12 160 ASN A C 1
ATOM 1294 O O . ASN A 1 160 ? 3.604 17.817 1.449 1.00 87.12 160 ASN A O 1
ATOM 1298 N N . ASN A 1 161 ? 3.931 15.605 1.273 1.00 89.44 161 ASN A N 1
ATOM 1299 C CA . ASN A 1 161 ? 2.730 15.215 1.999 1.00 89.44 161 ASN A CA 1
ATOM 1300 C C . ASN A 1 161 ? 3.086 14.164 3.059 1.00 89.44 161 ASN A C 1
ATOM 1302 O O . ASN A 1 161 ? 3.067 12.963 2.792 1.00 89.44 161 ASN A O 1
ATOM 1306 N N . GLU A 1 162 ? 3.430 14.636 4.260 1.00 87.31 162 GLU A N 1
ATOM 1307 C CA . GLU A 1 162 ? 3.788 13.777 5.398 1.00 87.31 162 GLU A CA 1
ATOM 1308 C C . GLU A 1 162 ? 2.639 12.848 5.806 1.00 87.31 162 GLU A C 1
ATOM 1310 O O . GLU A 1 162 ? 2.877 11.692 6.145 1.00 87.31 162 GLU A O 1
ATOM 1315 N N . GLU A 1 163 ? 1.387 13.303 5.695 1.00 87.31 163 GLU A N 1
ATOM 1316 C CA . GLU A 1 163 ? 0.219 12.465 5.980 1.00 87.31 163 GLU A CA 1
ATOM 1317 C C . GLU A 1 163 ? 0.146 11.280 5.012 1.00 87.31 163 GLU A C 1
ATOM 1319 O O . GLU A 1 163 ? -0.072 10.145 5.427 1.00 87.31 163 GLU A O 1
ATOM 1324 N N . LEU A 1 164 ? 0.406 11.510 3.722 1.00 90.06 164 LEU A N 1
ATOM 1325 C CA . LEU A 1 164 ? 0.448 10.435 2.735 1.00 90.06 164 LEU A CA 1
ATOM 1326 C C . LEU A 1 164 ? 1.600 9.454 2.997 1.00 90.06 164 LEU A C 1
ATOM 1328 O O . LEU A 1 164 ? 1.417 8.254 2.806 1.00 90.06 164 LEU A O 1
ATOM 1332 N N . LYS A 1 165 ? 2.768 9.919 3.466 1.00 90.56 165 LYS A N 1
ATOM 1333 C CA . LYS A 1 165 ? 3.896 9.024 3.799 1.00 90.56 165 LYS A CA 1
ATOM 1334 C C . LYS A 1 165 ? 3.537 8.020 4.893 1.00 90.56 165 LYS A C 1
ATOM 1336 O O . LYS A 1 165 ? 3.911 6.857 4.780 1.00 90.56 165 LYS A O 1
ATOM 1341 N N . LEU A 1 166 ? 2.774 8.444 5.903 1.00 90.25 166 LEU A N 1
ATOM 1342 C CA . LEU A 1 166 ? 2.305 7.574 6.989 1.00 90.25 166 LEU A CA 1
ATOM 1343 C C . LEU A 1 166 ? 1.299 6.516 6.513 1.00 90.25 166 LEU A C 1
ATOM 1345 O O . LEU A 1 166 ? 1.054 5.538 7.212 1.00 90.25 166 LEU A O 1
ATOM 1349 N N . ARG A 1 167 ? 0.723 6.677 5.321 1.00 91.62 167 ARG A N 1
ATOM 1350 C CA . ARG A 1 167 ? -0.275 5.758 4.757 1.00 91.62 167 ARG A CA 1
ATOM 1351 C C . ARG A 1 167 ? 0.314 4.747 3.778 1.00 91.62 167 ARG A C 1
ATOM 1353 O O . ARG A 1 167 ? -0.402 3.845 3.344 1.00 91.62 167 ARG A O 1
ATOM 1360 N N . ILE A 1 168 ? 1.590 4.894 3.421 1.00 91.94 168 ILE A N 1
ATOM 1361 C CA . ILE A 1 168 ? 2.306 3.989 2.523 1.00 91.94 168 ILE A CA 1
ATOM 1362 C C . ILE A 1 168 ? 3.225 3.108 3.370 1.00 91.94 168 ILE A C 1
ATOM 1364 O O . ILE A 1 168 ? 4.204 3.585 3.939 1.00 91.94 168 ILE A O 1
ATOM 1368 N N . CYS A 1 169 ? 2.909 1.817 3.421 1.00 91.38 169 CYS A N 1
ATOM 1369 C CA . CYS A 1 169 ? 3.580 0.809 4.233 1.00 91.38 169 CYS A CA 1
ATOM 1370 C C . CYS A 1 169 ? 4.303 -0.207 3.327 1.00 91.38 169 CYS A C 1
ATOM 1372 O O . CYS A 1 169 ? 3.752 -1.274 3.033 1.00 91.38 169 CYS A O 1
ATOM 1374 N N . PRO A 1 170 ? 5.503 0.105 2.805 1.00 89.31 170 PRO A N 1
ATOM 1375 C CA . PRO A 1 170 ? 6.314 -0.877 2.098 1.00 89.31 170 PRO A CA 1
ATOM 1376 C C . PRO A 1 170 ? 6.763 -2.024 3.012 1.00 89.31 170 PRO A C 1
ATOM 1378 O O . PRO A 1 170 ? 7.186 -1.811 4.145 1.00 89.31 170 PRO A O 1
ATOM 1381 N N . ILE A 1 171 ? 6.709 -3.243 2.478 1.00 87.25 171 ILE A N 1
ATOM 1382 C CA . ILE A 1 171 ? 7.215 -4.473 3.089 1.00 87.25 171 ILE A CA 1
ATOM 1383 C C . ILE A 1 171 ? 8.101 -5.166 2.054 1.00 87.25 171 ILE A C 1
ATOM 1385 O O . ILE A 1 171 ? 7.622 -5.629 1.017 1.00 87.25 171 ILE A O 1
ATOM 1389 N N . ILE A 1 172 ? 9.402 -5.234 2.324 1.00 84.62 172 ILE A N 1
ATOM 1390 C CA . ILE A 1 172 ? 10.373 -5.881 1.433 1.00 84.62 172 ILE A CA 1
ATOM 1391 C C . ILE A 1 172 ? 10.375 -7.382 1.705 1.00 84.62 172 ILE A C 1
ATOM 1393 O O . ILE A 1 172 ? 10.808 -7.792 2.773 1.00 84.62 172 ILE A O 1
ATOM 1397 N N . LEU A 1 173 ? 9.914 -8.194 0.747 1.00 81.81 173 LEU A N 1
ATOM 1398 C CA . LEU A 1 173 ? 9.756 -9.643 0.931 1.00 81.81 173 LEU A CA 1
ATOM 1399 C C . LEU A 1 173 ? 11.083 -10.409 0.938 1.00 81.81 173 LEU A C 1
ATOM 1401 O O . LEU A 1 173 ? 11.213 -11.412 1.628 1.00 81.81 173 LEU A O 1
ATOM 1405 N N . ASN A 1 174 ? 12.076 -9.931 0.189 1.00 75.31 174 ASN A N 1
ATOM 1406 C CA . ASN A 1 174 ? 13.389 -10.560 0.100 1.00 75.31 174 ASN A CA 1
ATOM 1407 C C . ASN A 1 174 ? 14.465 -9.582 0.577 1.00 75.31 174 ASN A C 1
ATOM 1409 O O . ASN A 1 174 ? 14.620 -8.487 0.033 1.00 75.31 174 ASN A O 1
ATOM 1413 N N . SER A 1 175 ? 15.226 -9.999 1.589 1.00 64.69 175 SER A N 1
ATOM 1414 C CA . SER A 1 175 ? 16.280 -9.197 2.207 1.00 64.69 175 SER A CA 1
ATOM 1415 C C . SER A 1 175 ? 17.443 -8.866 1.264 1.00 64.69 175 SER A C 1
ATOM 1417 O O . SER A 1 175 ? 18.203 -7.940 1.555 1.00 64.69 175 SER A O 1
ATOM 1419 N N . SER A 1 176 ? 17.580 -9.554 0.125 1.00 63.81 176 SER A N 1
ATOM 1420 C CA . SER A 1 176 ? 18.602 -9.223 -0.873 1.00 63.81 176 SER A CA 1
ATOM 1421 C C . SER A 1 176 ? 18.400 -7.819 -1.452 1.00 63.81 176 SER A C 1
ATOM 1423 O O . SER A 1 176 ? 19.366 -7.087 -1.634 1.00 63.81 176 SER A O 1
ATOM 1425 N N . TYR A 1 177 ? 17.156 -7.335 -1.552 1.00 62.66 177 TYR A N 1
ATOM 1426 C CA . TYR A 1 177 ? 16.861 -5.971 -2.009 1.00 62.66 177 TYR A CA 1
ATOM 1427 C C . TYR A 1 177 ? 17.254 -4.868 -1.009 1.00 62.66 177 TYR A C 1
ATOM 1429 O O . TYR A 1 177 ? 16.927 -3.706 -1.221 1.00 62.66 177 TYR A O 1
ATOM 1437 N N . TYR A 1 178 ? 17.963 -5.163 0.083 1.00 63.97 178 TYR A N 1
ATOM 1438 C CA . TYR A 1 178 ? 18.674 -4.134 0.856 1.00 63.97 178 TYR A CA 1
ATOM 1439 C C . TYR A 1 178 ? 20.102 -3.880 0.339 1.00 63.97 178 TYR A C 1
ATOM 1441 O O . TYR A 1 178 ? 20.738 -2.919 0.772 1.00 63.97 178 TYR A O 1
ATOM 1449 N N . ASN A 1 179 ? 20.617 -4.706 -0.579 1.00 66.94 179 ASN A N 1
ATOM 1450 C CA . ASN A 1 179 ? 21.957 -4.580 -1.143 1.00 66.94 179 ASN A CA 1
ATOM 1451 C C . ASN A 1 179 ? 21.937 -3.804 -2.469 1.00 66.94 179 ASN A C 1
ATOM 1453 O O . ASN A 1 179 ? 21.069 -3.999 -3.315 1.00 66.94 179 ASN A O 1
ATOM 1457 N N . ILE A 1 180 ? 22.934 -2.938 -2.665 1.00 68.06 180 ILE A N 1
ATOM 1458 C CA . ILE A 1 180 ? 23.118 -2.158 -3.892 1.00 68.06 180 ILE A CA 1
ATOM 1459 C C . ILE A 1 180 ? 23.254 -3.034 -5.145 1.00 68.06 180 ILE A C 1
ATOM 1461 O O . ILE A 1 180 ? 22.785 -2.636 -6.205 1.00 68.06 180 ILE A O 1
ATOM 1465 N N . ASN A 1 181 ? 23.835 -4.233 -5.023 1.00 71.69 181 ASN A N 1
ATOM 1466 C CA . ASN A 1 181 ? 24.018 -5.144 -6.156 1.00 71.69 181 ASN A CA 1
ATOM 1467 C C . ASN A 1 181 ? 22.682 -5.614 -6.748 1.00 71.69 181 ASN A C 1
ATOM 1469 O O . ASN A 1 181 ? 22.534 -5.638 -7.965 1.00 71.69 181 ASN A O 1
ATOM 1473 N N . ASP A 1 182 ? 21.689 -5.913 -5.910 1.00 73.44 182 ASP A N 1
ATOM 1474 C CA . ASP A 1 182 ? 20.362 -6.322 -6.375 1.00 73.44 182 ASP A CA 1
ATOM 1475 C C . ASP A 1 182 ? 19.621 -5.168 -7.083 1.00 73.44 182 ASP A C 1
ATOM 1477 O O . ASP A 1 182 ? 18.873 -5.396 -8.033 1.00 73.44 182 ASP A O 1
ATOM 1481 N N . TYR A 1 183 ? 19.857 -3.909 -6.687 1.00 78.75 183 TYR A N 1
ATOM 1482 C CA . TYR A 1 183 ? 19.299 -2.747 -7.396 1.00 78.75 183 TYR A CA 1
ATOM 1483 C C . TYR A 1 183 ? 19.908 -2.544 -8.781 1.00 78.75 183 TYR A C 1
ATOM 1485 O O . TYR A 1 183 ? 19.189 -2.116 -9.685 1.00 78.75 183 TYR A O 1
ATOM 1493 N N . ILE A 1 184 ? 21.191 -2.873 -8.959 1.00 84.81 184 ILE A N 1
ATOM 1494 C CA . ILE A 1 184 ? 21.857 -2.798 -10.265 1.00 84.81 184 ILE A CA 1
ATOM 1495 C C . ILE A 1 184 ? 21.166 -3.741 -11.254 1.00 84.81 184 ILE A C 1
ATOM 1497 O O . ILE A 1 184 ? 20.853 -3.322 -12.362 1.00 84.81 184 ILE A O 1
ATOM 1501 N N . GLU A 1 185 ? 20.827 -4.969 -10.851 1.00 88.31 185 GLU A N 1
ATOM 1502 C CA . GLU A 1 185 ? 20.121 -5.913 -11.733 1.00 88.31 185 GLU A CA 1
ATOM 1503 C C . GLU A 1 185 ? 18.723 -5.409 -12.145 1.00 88.31 185 GLU A C 1
ATOM 1505 O O . GLU A 1 185 ? 18.274 -5.610 -13.279 1.00 88.31 185 GLU A O 1
ATOM 1510 N N . ILE A 1 186 ? 18.017 -4.728 -11.235 1.00 91.12 186 ILE A N 1
ATOM 1511 C CA . ILE A 1 186 ? 16.732 -4.083 -11.542 1.00 91.12 186 ILE A CA 1
ATOM 1512 C C . ILE A 1 186 ? 16.929 -2.891 -12.487 1.00 91.12 186 ILE A C 1
ATOM 1514 O O . ILE A 1 186 ? 16.147 -2.714 -13.423 1.00 91.12 186 ILE A O 1
ATOM 1518 N N . GLU A 1 187 ? 17.962 -2.079 -12.272 1.00 91.19 187 GLU A N 1
ATOM 1519 C CA . GLU A 1 187 ? 18.290 -0.946 -13.137 1.00 91.19 187 GLU A CA 1
ATOM 1520 C C . GLU A 1 187 ? 18.655 -1.411 -14.552 1.00 91.19 187 GLU A C 1
ATOM 1522 O O . GLU A 1 187 ? 18.091 -0.907 -15.525 1.00 91.19 187 GLU A O 1
ATOM 1527 N N . GLU A 1 188 ? 19.503 -2.433 -14.677 1.00 93.56 188 GLU A N 1
ATOM 1528 C CA . GLU A 1 188 ? 19.866 -3.056 -15.952 1.00 93.56 188 GLU A CA 1
ATOM 1529 C C . GLU A 1 188 ? 18.636 -3.564 -16.712 1.00 93.56 188 GLU A C 1
ATOM 1531 O O . GLU A 1 188 ? 18.518 -3.340 -17.921 1.00 93.56 188 GLU A O 1
ATOM 1536 N N . TYR A 1 189 ? 17.680 -4.187 -16.012 1.00 95.12 189 TYR A N 1
ATOM 1537 C CA . TYR A 1 189 ? 16.412 -4.613 -16.605 1.00 95.12 189 TYR A CA 1
ATOM 1538 C C . TYR A 1 189 ? 15.641 -3.438 -17.228 1.00 95.12 189 TYR A C 1
ATOM 1540 O O . TYR A 1 189 ? 15.200 -3.521 -18.380 1.00 95.12 189 TYR A O 1
ATOM 1548 N N . TRP A 1 190 ? 15.498 -2.326 -16.503 1.00 96.50 190 TRP A N 1
ATOM 1549 C CA . TRP A 1 190 ? 14.763 -1.159 -16.997 1.00 96.50 190 TRP A CA 1
ATOM 1550 C C . TRP A 1 190 ? 15.508 -0.422 -18.113 1.00 96.50 190 TRP A C 1
ATOM 1552 O O . TRP A 1 190 ? 14.879 -0.004 -19.088 1.00 96.50 190 TRP A O 1
ATOM 1562 N N . VAL A 1 191 ? 16.838 -0.327 -18.039 1.00 95.94 191 VAL A N 1
ATOM 1563 C CA . VAL A 1 191 ? 17.678 0.217 -19.119 1.00 95.94 191 VAL A CA 1
ATOM 1564 C C . VAL A 1 191 ? 17.544 -0.627 -20.390 1.00 95.94 191 VAL A C 1
ATOM 1566 O O . VAL A 1 191 ? 17.386 -0.079 -21.485 1.00 95.94 191 VAL A O 1
ATOM 1569 N N . ALA A 1 192 ? 17.540 -1.956 -20.267 1.00 96.31 192 ALA A N 1
ATOM 1570 C CA . ALA A 1 192 ? 17.332 -2.851 -21.399 1.00 96.31 192 ALA A CA 1
ATOM 1571 C C . ALA A 1 192 ? 15.936 -2.675 -22.023 1.00 96.31 192 ALA A C 1
ATOM 1573 O O . ALA A 1 192 ? 15.822 -2.576 -23.249 1.00 96.31 192 ALA A O 1
ATOM 1574 N N . GLU A 1 193 ? 14.877 -2.570 -21.211 1.00 95.69 193 GLU A N 1
ATOM 1575 C CA . GLU A 1 193 ? 13.516 -2.333 -21.716 1.00 95.69 193 GLU A CA 1
ATOM 1576 C C . GLU A 1 193 ? 13.391 -0.962 -22.398 1.00 95.69 193 GLU A C 1
ATOM 1578 O O . GLU A 1 193 ? 12.784 -0.859 -23.468 1.00 95.69 193 GLU A O 1
ATOM 1583 N N . ARG A 1 194 ? 14.033 0.077 -21.847 1.00 95.06 194 ARG A N 1
ATOM 1584 C CA . ARG A 1 194 ? 14.118 1.409 -22.460 1.00 95.06 194 ARG A CA 1
ATOM 1585 C C . ARG A 1 194 ? 14.752 1.355 -23.849 1.00 95.06 194 ARG A C 1
ATOM 1587 O O . ARG A 1 194 ? 14.189 1.886 -24.807 1.00 95.06 194 ARG A O 1
ATOM 1594 N N . ASN A 1 195 ? 15.914 0.712 -23.967 1.00 94.56 195 ASN A N 1
ATOM 1595 C CA . ASN A 1 195 ? 16.643 0.593 -25.232 1.00 94.56 195 ASN A CA 1
ATOM 1596 C C . ASN A 1 195 ? 15.826 -0.194 -26.261 1.00 94.56 195 ASN A C 1
ATOM 1598 O O . ASN A 1 195 ? 15.650 0.260 -27.389 1.00 94.56 195 ASN A O 1
ATOM 1602 N N . ARG A 1 196 ? 15.204 -1.300 -25.834 1.00 92.31 196 ARG A N 1
ATOM 1603 C CA . ARG A 1 196 ? 14.314 -2.103 -26.680 1.00 92.31 196 ARG A CA 1
ATOM 1604 C C . ARG A 1 196 ? 13.146 -1.292 -27.246 1.00 92.31 196 ARG A C 1
ATOM 1606 O O . ARG A 1 196 ? 12.751 -1.519 -28.391 1.00 92.31 196 ARG A O 1
ATOM 1613 N N . LEU A 1 197 ? 12.556 -0.390 -26.458 1.00 91.12 197 LEU A N 1
ATOM 1614 C CA . LEU A 1 197 ? 11.480 0.486 -26.930 1.00 91.12 197 LEU A CA 1
ATOM 1615 C C . LEU A 1 197 ? 11.992 1.541 -27.908 1.00 91.12 197 LEU A C 1
ATOM 1617 O O . LEU A 1 197 ? 11.375 1.714 -28.957 1.00 91.12 197 LEU A O 1
ATOM 1621 N N . ASN A 1 198 ? 13.115 2.193 -27.598 1.00 89.06 198 ASN A N 1
ATOM 1622 C CA . ASN A 1 198 ? 13.728 3.185 -28.483 1.00 89.06 198 ASN A CA 1
ATOM 1623 C C . ASN A 1 198 ? 14.020 2.590 -29.865 1.00 89.06 198 ASN A C 1
ATOM 1625 O O . ASN A 1 198 ? 13.549 3.136 -30.863 1.00 89.06 198 ASN A O 1
ATOM 1629 N N . ASP A 1 199 ? 14.671 1.426 -29.914 1.00 88.75 199 ASP A N 1
ATOM 1630 C CA . ASP A 1 199 ? 15.011 0.731 -31.161 1.00 88.75 199 ASP A CA 1
ATOM 1631 C C . ASP A 1 199 ? 13.763 0.381 -31.981 1.00 88.75 199 ASP A C 1
ATOM 1633 O O . ASP A 1 199 ? 13.721 0.574 -33.196 1.00 88.75 199 ASP A O 1
ATOM 1637 N N . LYS A 1 200 ? 12.704 -0.098 -31.315 1.00 83.50 200 LYS A N 1
ATOM 1638 C CA . LYS A 1 200 ? 11.437 -0.465 -31.970 1.00 83.50 200 LYS A CA 1
ATOM 1639 C C . LYS A 1 200 ? 10.588 0.733 -32.386 1.00 83.50 200 LYS A C 1
ATOM 1641 O O . LYS A 1 200 ? 9.712 0.575 -33.232 1.00 83.50 200 LYS A O 1
ATOM 1646 N N . SER A 1 201 ? 10.807 1.897 -31.783 1.00 84.00 201 SER A N 1
ATOM 1647 C CA . SER A 1 201 ? 10.071 3.132 -32.071 1.00 84.00 201 SER A CA 1
ATOM 1648 C C . SER A 1 201 ? 10.801 4.092 -33.003 1.00 84.00 201 SER A C 1
ATOM 1650 O O . SER A 1 201 ? 10.274 5.166 -33.289 1.00 84.00 201 SER A O 1
ATOM 1652 N N . ALA A 1 202 ? 11.987 3.724 -33.496 1.00 79.69 202 ALA A N 1
ATOM 1653 C CA . ALA A 1 202 ? 12.752 4.543 -34.424 1.00 79.69 202 ALA A CA 1
ATOM 1654 C C . ALA A 1 202 ? 11.899 4.890 -35.661 1.00 79.69 202 ALA A C 1
ATOM 1656 O O . ALA A 1 202 ? 11.564 4.030 -36.473 1.00 79.69 202 ALA A O 1
ATOM 1657 N N . GLY A 1 203 ? 11.507 6.163 -35.777 1.00 71.75 203 GLY A N 1
ATOM 1658 C CA . GLY A 1 203 ? 10.640 6.659 -36.853 1.00 71.75 203 GLY A CA 1
ATOM 1659 C C . GLY A 1 203 ? 9.128 6.462 -36.649 1.00 71.75 203 GLY A C 1
ATOM 1660 O O . GLY A 1 203 ? 8.362 6.787 -37.552 1.00 71.75 203 GLY A O 1
ATOM 1661 N N . ILE A 1 204 ? 8.674 5.974 -35.487 1.00 78.50 204 ILE A N 1
ATOM 1662 C CA . ILE A 1 204 ? 7.252 5.794 -35.149 1.00 78.50 204 ILE A CA 1
ATOM 1663 C C . ILE A 1 204 ? 6.822 6.856 -34.132 1.00 78.50 204 ILE A C 1
ATOM 1665 O O . ILE A 1 204 ? 7.213 6.815 -32.968 1.00 78.50 204 ILE A O 1
ATOM 1669 N N . MET A 1 205 ? 5.941 7.772 -34.540 1.00 73.38 205 MET A N 1
ATOM 1670 C CA . MET A 1 205 ? 5.345 8.761 -33.637 1.00 73.38 205 MET A CA 1
ATOM 1671 C C . MET A 1 205 ? 4.107 8.167 -32.950 1.00 73.38 205 MET A C 1
ATOM 1673 O O . MET A 1 205 ? 2.980 8.317 -33.419 1.00 73.38 205 MET A O 1
ATOM 1677 N N . ASN A 1 206 ? 4.320 7.431 -31.857 1.00 83.81 206 ASN A N 1
ATOM 1678 C CA . ASN A 1 206 ? 3.248 6.839 -31.052 1.00 83.81 206 ASN A CA 1
ATOM 1679 C C . ASN A 1 206 ? 3.326 7.358 -29.612 1.00 83.81 206 ASN A C 1
ATOM 1681 O O . ASN A 1 206 ? 4.254 7.018 -28.877 1.00 83.81 206 ASN A O 1
ATOM 1685 N N . SER A 1 207 ? 2.324 8.143 -29.205 1.00 82.62 207 SER A N 1
ATOM 1686 C CA . SER A 1 207 ? 2.261 8.760 -27.875 1.00 82.62 207 SER A CA 1
ATOM 1687 C C . SER A 1 207 ? 2.349 7.740 -26.739 1.00 82.62 207 SER A C 1
ATOM 1689 O O . SER A 1 207 ? 3.029 7.992 -25.753 1.00 82.62 207 SER A O 1
ATOM 1691 N N . LYS A 1 208 ? 1.778 6.540 -26.910 1.00 85.19 208 LYS A N 1
ATOM 1692 C CA . LYS A 1 208 ? 1.841 5.473 -25.896 1.00 85.19 208 LYS A CA 1
ATOM 1693 C C . LYS A 1 208 ? 3.256 4.939 -25.688 1.00 85.19 208 LYS A C 1
ATOM 1695 O O . LYS A 1 208 ? 3.583 4.474 -24.601 1.00 85.19 208 LYS A O 1
ATOM 1700 N N . ILE A 1 209 ? 4.091 4.961 -26.730 1.00 86.50 209 ILE A N 1
ATOM 1701 C CA . ILE A 1 209 ? 5.491 4.549 -26.598 1.00 86.50 209 ILE A CA 1
ATOM 1702 C C . ILE A 1 209 ? 6.276 5.622 -25.843 1.00 86.50 209 ILE A C 1
ATOM 1704 O O . ILE A 1 209 ? 7.062 5.276 -24.965 1.00 86.50 209 ILE A O 1
ATOM 1708 N N . HIS A 1 210 ? 6.031 6.903 -26.132 1.00 86.00 210 HIS A N 1
ATOM 1709 C CA . HIS A 1 210 ? 6.641 8.001 -25.380 1.00 86.00 210 HIS A CA 1
ATOM 1710 C C . HIS A 1 210 ? 6.239 7.978 -23.903 1.00 86.00 210 HIS A C 1
ATOM 1712 O O . HIS A 1 210 ? 7.128 7.969 -23.061 1.00 86.00 210 HIS A O 1
ATOM 1718 N N . GLU A 1 211 ? 4.951 7.828 -23.582 1.00 87.88 211 GLU A N 1
ATOM 1719 C CA . GLU A 1 211 ? 4.475 7.681 -22.195 1.00 87.88 211 GLU A CA 1
ATOM 1720 C C . GLU A 1 211 ? 5.168 6.516 -21.466 1.00 87.88 211 GLU A C 1
ATOM 1722 O O . GLU A 1 211 ? 5.548 6.627 -20.299 1.00 87.88 211 GLU A O 1
ATOM 1727 N N . LYS A 1 212 ? 5.374 5.386 -22.158 1.00 90.31 212 LYS A N 1
ATOM 1728 C CA . LYS A 1 212 ? 6.072 4.233 -21.581 1.00 90.31 212 LYS A CA 1
ATOM 1729 C C . LYS A 1 212 ? 7.561 4.507 -21.350 1.00 90.31 212 LYS A C 1
ATOM 1731 O O . LYS A 1 212 ? 8.089 4.103 -20.318 1.00 90.31 212 LYS A O 1
ATOM 1736 N N . ILE A 1 213 ? 8.239 5.178 -22.280 1.00 91.81 213 ILE A N 1
ATOM 1737 C CA . ILE A 1 213 ? 9.648 5.569 -22.114 1.00 91.81 213 ILE A CA 1
ATOM 1738 C C . ILE A 1 213 ? 9.792 6.559 -20.954 1.00 91.81 213 ILE A C 1
ATOM 1740 O O . ILE A 1 213 ? 10.679 6.379 -20.126 1.00 91.81 213 ILE A O 1
ATOM 1744 N N . GLU A 1 214 ? 8.896 7.541 -20.843 1.00 91.75 214 GLU A N 1
ATOM 1745 C CA . GLU A 1 214 ? 8.878 8.497 -19.731 1.00 91.75 214 GLU A CA 1
ATOM 1746 C C . GLU A 1 214 ? 8.703 7.797 -18.382 1.00 91.75 214 GLU A C 1
ATOM 1748 O O . GLU A 1 214 ? 9.433 8.093 -17.437 1.00 91.75 214 GLU A O 1
ATOM 1753 N N . LEU A 1 215 ? 7.787 6.826 -18.287 1.00 91.75 215 LEU A N 1
ATOM 1754 C CA . LEU A 1 215 ? 7.649 6.007 -17.083 1.00 91.75 215 LEU A CA 1
ATOM 1755 C C . LEU A 1 215 ? 8.961 5.285 -16.743 1.00 91.75 215 LEU A C 1
ATOM 1757 O O . LEU A 1 215 ? 9.387 5.319 -15.591 1.00 91.75 215 LEU A O 1
ATOM 1761 N N . ILE A 1 216 ? 9.610 4.651 -17.722 1.00 95.12 216 ILE A N 1
ATOM 1762 C CA . ILE A 1 216 ? 10.876 3.940 -17.491 1.00 95.12 216 ILE A CA 1
ATOM 1763 C C . ILE A 1 216 ? 11.977 4.907 -17.040 1.00 95.12 216 ILE A C 1
ATOM 1765 O O . ILE A 1 216 ? 12.709 4.596 -16.103 1.00 95.12 216 ILE A O 1
ATOM 1769 N N . ASP A 1 217 ? 12.060 6.096 -17.638 1.00 94.88 217 ASP A N 1
ATOM 1770 C CA . ASP A 1 217 ? 13.004 7.139 -17.225 1.00 94.88 217 ASP A CA 1
ATOM 1771 C C . ASP A 1 217 ? 12.775 7.570 -15.771 1.00 94.88 217 ASP A C 1
ATOM 1773 O O . ASP A 1 217 ? 13.727 7.792 -15.022 1.00 94.88 217 ASP A O 1
ATOM 1777 N N . GLU A 1 218 ? 11.519 7.672 -15.342 1.00 94.75 218 GLU A N 1
ATOM 1778 C CA . GLU A 1 218 ? 11.176 7.979 -13.953 1.00 94.75 218 GLU A CA 1
ATOM 1779 C C . GLU A 1 218 ? 11.512 6.832 -12.993 1.00 94.75 218 GLU A C 1
ATOM 1781 O O . GLU A 1 218 ? 11.990 7.091 -11.887 1.00 94.75 218 GLU A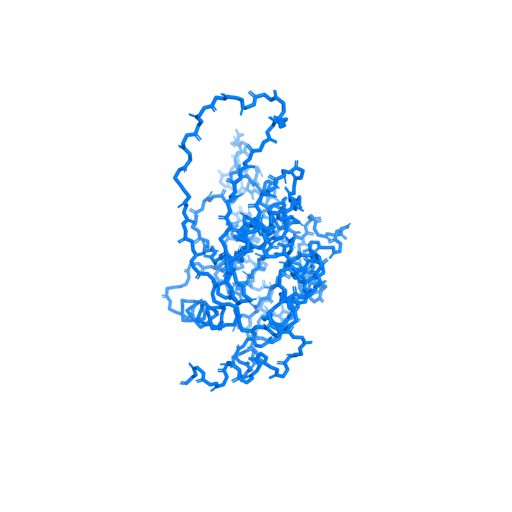 O 1
ATOM 1786 N N . ILE A 1 219 ? 11.328 5.579 -13.418 1.00 94.19 219 ILE A N 1
ATOM 1787 C CA . ILE A 1 219 ? 11.739 4.403 -12.643 1.00 94.19 219 ILE A CA 1
ATOM 1788 C C . ILE A 1 219 ? 13.256 4.416 -12.437 1.00 94.19 219 ILE A C 1
ATOM 1790 O O . ILE A 1 219 ? 13.711 4.373 -11.294 1.00 94.19 219 ILE A O 1
ATOM 1794 N N . ILE A 1 220 ? 14.031 4.557 -13.517 1.00 93.38 220 ILE A N 1
ATOM 1795 C CA . ILE A 1 220 ? 15.501 4.587 -13.472 1.00 93.38 220 ILE A CA 1
ATOM 1796 C C . ILE A 1 220 ? 15.997 5.714 -12.555 1.00 93.38 220 ILE A C 1
ATOM 1798 O O . ILE A 1 220 ? 16.888 5.495 -11.744 1.00 93.38 220 ILE A O 1
ATOM 1802 N N . LYS A 1 221 ? 15.382 6.904 -12.591 1.00 92.44 221 LYS A N 1
ATOM 1803 C CA . LYS A 1 221 ? 15.743 8.020 -11.690 1.00 92.44 221 LYS A CA 1
ATOM 1804 C C . LYS A 1 221 ? 15.516 7.721 -10.204 1.00 92.44 221 LYS A C 1
ATOM 1806 O O . LYS A 1 221 ? 16.185 8.312 -9.356 1.00 92.44 221 LYS A O 1
ATOM 1811 N N . ILE A 1 222 ? 14.539 6.877 -9.876 1.00 90.06 222 ILE A N 1
ATOM 1812 C CA . ILE A 1 222 ? 14.166 6.561 -8.493 1.00 90.06 222 ILE A CA 1
ATOM 1813 C C . ILE A 1 222 ? 15.038 5.445 -7.909 1.00 90.06 222 ILE A C 1
ATOM 1815 O O . ILE A 1 222 ? 15.345 5.505 -6.718 1.00 90.06 222 ILE A O 1
ATOM 1819 N N . LEU A 1 223 ? 15.471 4.475 -8.722 1.00 88.38 223 LEU A N 1
ATOM 1820 C CA . LEU A 1 223 ? 16.216 3.293 -8.262 1.00 88.38 223 LEU A CA 1
ATOM 1821 C C . LEU A 1 223 ? 17.463 3.612 -7.412 1.00 88.38 223 LEU A C 1
ATOM 1823 O O . LEU A 1 223 ? 17.568 3.036 -6.327 1.00 88.38 223 LEU A O 1
ATOM 1827 N N . PRO A 1 224 ? 18.341 4.574 -7.773 1.00 86.38 224 PRO A N 1
ATOM 1828 C CA . PRO A 1 224 ? 19.520 4.900 -6.964 1.00 86.38 224 PRO A CA 1
ATOM 1829 C C . PRO A 1 224 ? 19.197 5.361 -5.538 1.00 86.38 224 PRO A C 1
ATOM 1831 O O . PRO A 1 224 ? 20.005 5.199 -4.629 1.00 86.38 224 PRO A O 1
ATOM 1834 N N . ASN A 1 225 ? 18.011 5.941 -5.333 1.00 86.12 225 ASN A N 1
ATOM 1835 C CA . ASN A 1 225 ? 17.552 6.437 -4.036 1.00 86.12 225 ASN A CA 1
ATOM 1836 C C . ASN A 1 225 ? 16.462 5.552 -3.428 1.00 86.12 225 ASN A C 1
ATOM 1838 O O . ASN A 1 225 ? 15.857 5.944 -2.430 1.00 86.12 225 ASN A O 1
ATOM 1842 N N . PHE A 1 226 ? 16.185 4.381 -4.006 1.00 85.69 226 PHE A N 1
ATOM 1843 C CA . PHE A 1 226 ? 15.046 3.559 -3.611 1.00 85.69 226 PHE A CA 1
ATOM 1844 C C . PHE A 1 226 ? 15.103 3.196 -2.129 1.00 85.69 226 PHE A C 1
ATOM 1846 O O . PHE A 1 226 ? 14.118 3.393 -1.425 1.00 85.69 226 PHE A O 1
ATOM 1853 N N . HIS A 1 227 ? 16.271 2.780 -1.628 1.00 81.75 227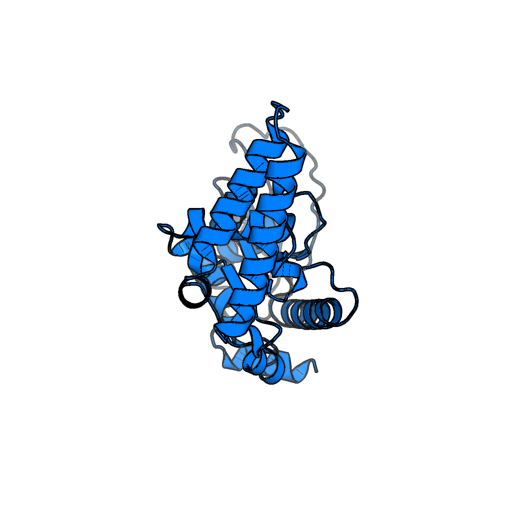 HIS A N 1
ATOM 1854 C CA . HIS A 1 227 ? 16.448 2.498 -0.204 1.00 81.75 227 HIS A CA 1
ATOM 1855 C C . HIS A 1 227 ? 16.086 3.712 0.665 1.00 81.75 227 HIS A C 1
ATOM 1857 O O . HIS A 1 227 ? 15.260 3.588 1.562 1.00 81.75 227 HIS A O 1
ATOM 1863 N N . SER A 1 228 ? 16.621 4.897 0.341 1.00 85.00 228 SER A N 1
ATOM 1864 C CA . SER A 1 228 ? 16.323 6.136 1.071 1.00 85.00 228 SER A CA 1
ATOM 1865 C C . SER A 1 228 ? 14.840 6.509 1.015 1.00 85.00 228 SER A C 1
ATOM 1867 O O . SER A 1 228 ? 14.296 7.004 2.002 1.00 85.00 228 SER A O 1
ATOM 1869 N N . ILE A 1 229 ? 14.190 6.299 -0.132 1.00 88.38 229 ILE A N 1
ATOM 1870 C CA . ILE A 1 229 ? 12.763 6.567 -0.322 1.00 88.38 229 ILE A CA 1
ATOM 1871 C C . ILE A 1 229 ? 11.953 5.624 0.560 1.00 88.38 229 ILE A C 1
ATOM 1873 O O . ILE A 1 229 ? 11.129 6.092 1.339 1.00 88.38 229 ILE A O 1
ATOM 1877 N N . ILE A 1 230 ? 12.227 4.323 0.500 1.00 85.19 230 ILE A N 1
ATOM 1878 C CA . ILE A 1 230 ? 11.543 3.322 1.316 1.00 85.19 230 ILE A CA 1
ATOM 1879 C C . ILE A 1 230 ? 11.741 3.601 2.808 1.00 85.19 230 ILE A C 1
ATOM 1881 O O . ILE A 1 230 ? 10.763 3.607 3.542 1.00 85.19 230 ILE A O 1
ATOM 1885 N N . THR A 1 231 ? 12.952 3.935 3.263 1.00 81.81 231 THR A N 1
ATOM 1886 C CA . THR A 1 231 ? 13.196 4.290 4.675 1.00 81.81 231 THR A CA 1
ATOM 1887 C C . THR A 1 231 ? 12.549 5.606 5.105 1.00 81.81 231 THR A C 1
ATOM 1889 O O . THR A 1 231 ? 12.394 5.837 6.298 1.00 81.81 231 THR A O 1
ATOM 1892 N N . SER A 1 232 ? 12.205 6.486 4.159 1.00 84.00 232 SER A N 1
ATOM 1893 C CA . SER A 1 232 ? 11.466 7.724 4.452 1.00 84.00 232 SER A CA 1
ATOM 1894 C C . SER A 1 232 ? 9.952 7.516 4.558 1.00 84.00 232 SER A C 1
ATOM 1896 O O . SER A 1 232 ? 9.243 8.413 5.012 1.00 84.00 232 SER A O 1
ATOM 1898 N N . LEU A 1 233 ? 9.458 6.360 4.112 1.00 84.25 233 LEU A N 1
ATOM 1899 C CA . LEU A 1 233 ? 8.084 5.910 4.307 1.00 84.25 233 LEU A CA 1
ATOM 1900 C C . LEU A 1 233 ? 7.997 5.095 5.601 1.00 84.25 233 LEU A C 1
ATOM 1902 O O . LEU A 1 233 ? 9.018 4.766 6.208 1.00 84.25 233 LEU A O 1
ATOM 1906 N N . TYR A 1 234 ? 6.783 4.735 6.019 1.00 73.25 234 TYR A N 1
ATOM 1907 C CA . TYR A 1 234 ? 6.627 3.787 7.118 1.00 73.25 234 TYR A CA 1
ATOM 1908 C C . TYR A 1 234 ? 7.135 2.404 6.685 1.00 73.25 234 TYR A C 1
ATOM 1910 O O . TYR A 1 234 ? 6.427 1.646 6.030 1.00 73.25 234 TYR A O 1
ATOM 1918 N N . ASN A 1 235 ? 8.382 2.085 7.015 1.00 64.06 235 ASN A N 1
ATOM 1919 C CA . ASN A 1 235 ? 9.042 0.859 6.591 1.00 64.06 235 ASN A CA 1
ATOM 1920 C C . ASN A 1 235 ? 9.552 0.082 7.800 1.00 64.06 235 ASN A C 1
ATOM 1922 O O . ASN A 1 235 ? 10.288 0.623 8.625 1.00 64.06 235 ASN A O 1
ATOM 1926 N N . LEU A 1 236 ? 9.219 -1.206 7.856 1.00 60.22 236 LEU A N 1
ATOM 1927 C CA . LEU A 1 236 ? 9.795 -2.149 8.808 1.00 60.22 236 LEU A CA 1
ATOM 1928 C C . LEU A 1 236 ? 10.297 -3.395 8.052 1.00 60.22 236 LEU A C 1
ATOM 1930 O O . LEU A 1 236 ? 9.712 -3.776 7.034 1.00 60.22 236 LEU A O 1
ATOM 1934 N N . PRO A 1 237 ? 11.383 -4.041 8.511 1.00 58.97 237 PRO A N 1
ATOM 1935 C CA . PRO A 1 237 ? 11.902 -5.257 7.883 1.00 58.97 237 PRO A CA 1
ATOM 1936 C C . PRO A 1 237 ? 10.912 -6.432 7.967 1.00 58.97 237 PRO A C 1
ATOM 1938 O O . PRO A 1 237 ? 10.318 -6.666 9.018 1.00 58.97 237 PRO A O 1
ATOM 1941 N N . ILE A 1 238 ? 10.790 -7.243 6.904 1.00 55.97 238 ILE A N 1
ATOM 1942 C CA . ILE A 1 238 ? 9.847 -8.382 6.884 1.00 55.97 238 ILE A CA 1
ATOM 1943 C C . ILE A 1 238 ? 10.137 -9.471 7.917 1.00 55.97 238 ILE A C 1
ATOM 1945 O O . ILE A 1 238 ? 9.202 -10.052 8.465 1.00 55.97 238 ILE A O 1
ATOM 1949 N N . ASN A 1 239 ? 11.412 -9.715 8.226 1.00 54.41 239 ASN A N 1
ATOM 1950 C CA . ASN A 1 239 ? 11.796 -10.739 9.200 1.00 54.41 239 ASN A CA 1
ATOM 1951 C C . ASN A 1 239 ? 11.239 -10.413 10.594 1.00 54.41 239 ASN A C 1
ATOM 1953 O O . ASN A 1 239 ? 10.886 -11.315 11.340 1.00 54.41 239 ASN A O 1
ATOM 1957 N N . SER A 1 240 ? 11.082 -9.124 10.909 1.00 61.72 240 SER A N 1
ATOM 1958 C CA . SER A 1 240 ? 10.413 -8.677 12.129 1.00 61.72 240 SER A CA 1
ATOM 1959 C C . SER A 1 240 ? 8.904 -8.911 12.064 1.00 61.72 240 SER A C 1
ATOM 1961 O O . SER A 1 240 ? 8.315 -9.325 13.057 1.00 61.72 240 SER A O 1
ATOM 1963 N N . PHE A 1 241 ? 8.281 -8.724 10.895 1.00 67.50 241 PHE A N 1
ATOM 1964 C CA . PHE A 1 241 ? 6.828 -8.790 10.743 1.00 67.50 241 PHE A CA 1
ATOM 1965 C C . PHE A 1 241 ? 6.231 -10.185 10.932 1.00 67.50 241 PHE A C 1
ATOM 1967 O O . PHE A 1 241 ? 5.215 -10.304 11.609 1.00 67.50 241 PHE A O 1
ATOM 1974 N N . GLN A 1 242 ? 6.813 -11.244 10.365 1.00 74.94 242 GLN A N 1
ATOM 1975 C CA . GLN A 1 242 ? 6.240 -12.586 10.548 1.00 74.94 242 GLN A CA 1
ATOM 1976 C C . GLN A 1 242 ? 6.430 -13.096 11.984 1.00 74.94 242 GLN A C 1
ATOM 1978 O O . GLN A 1 242 ? 5.506 -13.679 12.553 1.00 74.94 242 GLN A O 1
ATOM 1983 N N . GLU A 1 243 ? 7.580 -12.807 12.605 1.00 77.94 243 GLU A N 1
ATOM 1984 C CA . GLU A 1 243 ? 7.863 -13.163 14.003 1.00 77.94 243 GLU A CA 1
ATOM 1985 C C . GLU A 1 243 ? 6.892 -12.489 14.982 1.00 77.94 243 GLU A C 1
ATOM 1987 O O . GLU A 1 243 ? 6.435 -13.109 15.945 1.00 77.94 243 GLU A O 1
ATOM 1992 N N . GLU A 1 244 ? 6.525 -11.234 14.719 1.00 84.12 244 GLU A N 1
ATOM 1993 C CA . GLU A 1 244 ? 5.585 -10.477 15.549 1.00 84.12 244 GLU A CA 1
ATOM 1994 C C . GLU A 1 244 ? 4.126 -10.545 15.062 1.00 84.12 244 GLU A C 1
ATOM 1996 O O . GLU A 1 244 ? 3.271 -9.835 15.595 1.00 84.12 244 GLU A O 1
ATOM 2001 N N . LYS A 1 245 ? 3.811 -11.385 14.064 1.00 86.94 245 LYS A N 1
ATOM 2002 C CA . LYS A 1 245 ? 2.469 -11.504 13.457 1.00 86.94 245 LYS A CA 1
ATOM 2003 C C . LYS A 1 245 ? 1.900 -10.162 12.973 1.00 86.94 245 LYS A C 1
ATOM 2005 O O . LYS A 1 245 ? 0.711 -9.885 13.134 1.00 86.94 245 LYS A O 1
ATOM 2010 N N . TYR A 1 246 ? 2.751 -9.343 12.366 1.00 90.06 246 TYR A N 1
ATOM 2011 C CA . TYR A 1 246 ? 2.437 -8.031 11.799 1.00 90.06 246 TYR A CA 1
ATOM 2012 C C . TYR A 1 246 ? 1.973 -6.992 12.828 1.00 90.06 246 TYR A C 1
ATOM 2014 O O . TYR A 1 246 ? 1.348 -6.000 12.450 1.00 90.06 246 TYR A O 1
ATOM 2022 N N . LEU A 1 247 ? 2.270 -7.202 14.116 1.00 89.75 247 LEU A N 1
ATOM 2023 C CA . LEU A 1 247 ? 1.864 -6.321 15.208 1.00 89.75 247 LEU A CA 1
ATOM 2024 C C . LEU A 1 247 ? 2.220 -4.859 14.938 1.00 89.75 247 LEU A C 1
ATOM 2026 O O . LEU A 1 247 ? 1.326 -4.023 15.010 1.00 89.75 247 LEU A O 1
ATOM 2030 N N . SER A 1 248 ? 3.464 -4.551 14.562 1.00 88.69 248 SER A N 1
ATOM 2031 C CA . SER A 1 248 ? 3.876 -3.157 14.375 1.00 88.69 248 SER A CA 1
ATOM 2032 C C . SER A 1 248 ? 3.092 -2.471 13.248 1.00 88.69 248 SER A C 1
ATOM 2034 O O . SER A 1 248 ? 2.666 -1.329 13.393 1.00 88.69 248 SER A O 1
ATOM 2036 N N . LEU A 1 249 ? 2.820 -3.187 12.147 1.00 91.06 249 LEU A N 1
ATOM 2037 C CA . LEU A 1 249 ? 2.024 -2.685 11.019 1.00 91.06 249 LEU A CA 1
ATOM 2038 C C . LEU A 1 249 ? 0.579 -2.405 11.437 1.00 91.06 249 LEU A C 1
ATOM 2040 O O . LEU A 1 249 ? 0.020 -1.358 11.113 1.00 91.06 249 LEU A O 1
ATOM 2044 N N . LEU A 1 250 ? -0.035 -3.360 12.134 1.00 92.06 250 LEU A N 1
ATOM 2045 C CA . LEU A 1 250 ? -1.413 -3.250 12.605 1.00 92.06 250 LEU A CA 1
ATOM 2046 C C . LEU A 1 250 ? -1.551 -2.141 13.649 1.00 92.06 250 LEU A C 1
ATOM 2048 O O . LEU A 1 250 ? -2.542 -1.411 13.633 1.00 92.06 250 LEU A O 1
ATOM 2052 N N . TRP A 1 251 ? -0.551 -2.000 14.517 1.00 91.69 251 TRP A N 1
ATOM 2053 C CA . TRP A 1 251 ? -0.482 -0.956 15.527 1.00 91.69 251 TRP A CA 1
ATOM 2054 C C . TRP A 1 251 ? -0.367 0.429 14.892 1.00 91.69 251 TRP A C 1
ATOM 2056 O O . TRP A 1 251 ? -1.209 1.281 15.161 1.00 91.69 251 TRP A O 1
ATOM 2066 N N . HIS A 1 252 ? 0.569 0.617 13.959 1.00 91.12 252 HIS A N 1
ATOM 2067 C CA . HIS A 1 252 ? 0.712 1.868 13.207 1.00 91.12 252 HIS A CA 1
ATOM 2068 C C . HIS A 1 252 ? -0.584 2.278 12.503 1.00 91.12 252 HIS A C 1
ATOM 2070 O O . HIS A 1 252 ? -1.016 3.428 12.579 1.00 91.12 252 HIS A O 1
ATOM 2076 N N . ILE A 1 253 ? -1.263 1.322 11.863 1.00 91.50 253 ILE A N 1
ATOM 2077 C CA . ILE A 1 253 ? -2.550 1.588 11.215 1.00 91.50 253 ILE A CA 1
ATOM 2078 C C . ILE A 1 253 ? -3.629 1.929 12.251 1.00 91.50 253 ILE A C 1
ATOM 2080 O O . ILE A 1 253 ? -4.416 2.841 12.012 1.00 91.50 253 ILE A O 1
ATOM 2084 N N . ASN A 1 254 ? -3.670 1.259 13.407 1.00 90.31 254 ASN A N 1
ATOM 2085 C CA . ASN A 1 254 ? -4.598 1.598 14.491 1.00 90.31 254 ASN A CA 1
ATOM 2086 C C . ASN A 1 254 ? -4.368 3.025 15.020 1.00 90.31 254 ASN A C 1
ATOM 2088 O O . ASN A 1 254 ? -5.335 3.775 15.152 1.00 90.31 254 ASN A O 1
ATOM 2092 N N . GLU A 1 255 ? -3.117 3.424 15.259 1.00 89.38 255 GLU A N 1
ATOM 2093 C CA . GLU A 1 255 ? -2.767 4.774 15.722 1.00 89.38 255 GLU A CA 1
ATOM 2094 C C . GLU A 1 255 ? -3.147 5.844 14.696 1.00 89.38 255 GLU A C 1
ATOM 2096 O O . GLU A 1 255 ? -3.764 6.857 15.040 1.00 89.38 255 GLU A O 1
ATOM 2101 N N . GLN A 1 256 ? -2.846 5.609 13.417 1.00 89.19 256 GLN A N 1
ATOM 2102 C CA . GLN A 1 256 ? -3.202 6.557 12.368 1.00 89.19 256 GLN A CA 1
ATOM 2103 C C . GLN A 1 256 ? -4.724 6.644 12.179 1.00 89.19 256 GLN A C 1
ATOM 2105 O O . GLN A 1 256 ? -5.260 7.739 12.011 1.00 89.19 256 GLN A O 1
ATOM 2110 N N . LEU A 1 257 ? -5.447 5.523 12.275 1.00 86.88 257 LEU A N 1
ATOM 2111 C CA . LEU A 1 257 ? -6.911 5.522 12.274 1.00 86.88 257 LEU A CA 1
ATOM 2112 C C . LEU A 1 257 ? -7.478 6.329 13.449 1.00 86.88 257 LEU A C 1
ATOM 2114 O O . LEU A 1 257 ? -8.425 7.096 13.267 1.00 86.88 257 LEU A O 1
ATOM 2118 N N . GLU A 1 258 ? -6.910 6.191 14.645 1.00 85.94 258 GLU A N 1
ATOM 2119 C CA . GLU A 1 258 ? -7.316 6.979 15.809 1.00 85.94 258 GLU A CA 1
ATOM 2120 C C . GLU A 1 258 ? -7.087 8.480 15.595 1.00 85.94 258 GLU A C 1
ATOM 2122 O O . GLU A 1 258 ? -7.999 9.277 15.837 1.00 85.94 258 GLU A O 1
ATOM 2127 N N . SER A 1 259 ? -5.912 8.853 15.079 1.00 85.50 259 SER A N 1
ATOM 2128 C CA . SER A 1 259 ? -5.550 10.235 14.734 1.00 85.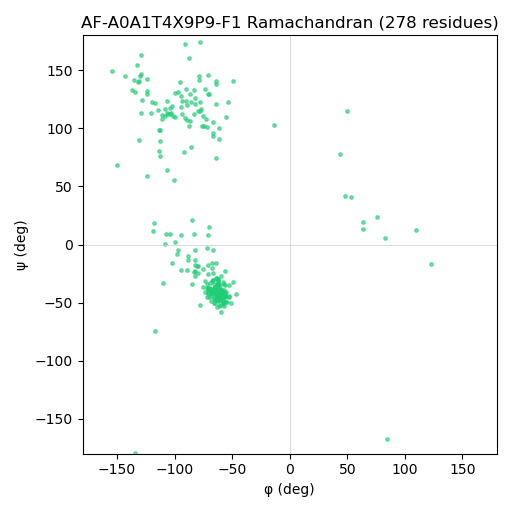50 259 SER A CA 1
ATOM 2129 C C . SER A 1 259 ? -6.516 10.847 13.710 1.00 85.50 259 SER A C 1
ATOM 2131 O O . SER A 1 259 ? -6.984 11.977 13.865 1.00 85.50 259 SER A O 1
ATOM 2133 N N . ASP A 1 260 ? -6.931 10.051 12.724 1.00 82.75 260 ASP A N 1
ATOM 2134 C CA . ASP A 1 260 ? -7.924 10.415 11.711 1.00 82.75 260 ASP A CA 1
ATOM 2135 C C . ASP A 1 260 ? -9.363 10.501 12.274 1.00 82.75 260 ASP A C 1
ATOM 2137 O O . ASP A 1 260 ? -10.315 10.845 11.561 1.00 82.75 260 ASP A O 1
ATOM 2141 N N . GLY A 1 261 ? -9.568 10.183 13.556 1.00 78.88 261 GLY A N 1
ATOM 2142 C CA . GLY A 1 261 ? -10.867 10.183 14.225 1.00 78.88 261 GLY A CA 1
ATOM 2143 C C . GLY A 1 261 ? -11.744 8.981 13.866 1.00 78.88 261 GLY A C 1
ATOM 2144 O O . GLY A 1 261 ? -12.975 9.068 13.951 1.00 78.88 261 GLY A O 1
ATOM 2145 N N . TYR A 1 262 ? -11.146 7.874 13.427 1.00 80.19 262 TYR A N 1
ATOM 2146 C CA . TYR A 1 262 ? -11.805 6.573 13.400 1.00 80.19 262 TYR A CA 1
ATOM 2147 C C . TYR A 1 262 ? -11.830 5.954 14.803 1.00 80.19 262 TYR A C 1
ATOM 2149 O O . TYR A 1 262 ? -11.340 6.503 15.793 1.00 80.19 262 TYR A O 1
ATOM 2157 N N . MET A 1 263 ? -12.518 4.825 14.926 1.00 73.19 263 MET A N 1
ATOM 2158 C CA . MET A 1 263 ? -12.562 4.082 16.171 1.00 73.19 263 MET A CA 1
ATOM 2159 C C . MET A 1 263 ? -11.249 3.320 16.345 1.00 73.19 263 MET A C 1
ATOM 2161 O O . MET A 1 263 ? -10.959 2.418 15.567 1.00 73.19 263 MET A O 1
ATOM 2165 N N . SER A 1 264 ? -10.505 3.667 17.392 1.00 70.00 264 SER A N 1
ATOM 2166 C CA . SER A 1 264 ? -9.399 2.853 17.895 1.00 70.00 264 SER A CA 1
ATOM 2167 C C . SER A 1 264 ? -9.947 1.630 18.627 1.00 70.00 264 SER A C 1
ATOM 2169 O O . SER A 1 264 ? -10.898 1.747 19.417 1.00 70.00 264 SER A O 1
ATOM 2171 N N . PHE A 1 265 ? -9.384 0.458 18.338 1.00 67.81 265 PHE A N 1
ATOM 2172 C CA . PHE A 1 265 ? -9.798 -0.811 18.949 1.00 67.81 265 PHE A CA 1
ATOM 2173 C C . PHE A 1 265 ? -8.953 -1.175 20.169 1.00 67.81 265 PHE A C 1
ATOM 2175 O O . PHE A 1 265 ? -9.432 -1.913 21.030 1.00 67.81 265 PHE A O 1
ATOM 2182 N N . TYR A 1 266 ? -7.747 -0.617 20.248 1.00 77.12 266 TYR A N 1
ATOM 2183 C CA . TYR A 1 266 ? -6.726 -0.919 21.244 1.00 77.12 266 TYR A CA 1
ATOM 2184 C C . TYR A 1 266 ? -6.101 0.386 21.717 1.00 77.12 266 TYR A C 1
ATOM 2186 O O . TYR A 1 266 ? -5.769 1.229 20.886 1.00 77.12 266 TYR A O 1
ATOM 2194 N N . ASN A 1 267 ? -5.951 0.559 23.030 1.00 75.81 267 ASN A N 1
ATOM 2195 C CA . ASN A 1 267 ? -5.267 1.743 23.570 1.00 75.81 267 ASN A CA 1
ATOM 2196 C C . ASN A 1 267 ? -3.761 1.514 23.717 1.00 75.81 267 ASN A C 1
ATOM 2198 O O . ASN A 1 267 ? -2.999 2.473 23.797 1.00 75.81 267 ASN A O 1
ATOM 2202 N N . GLU A 1 268 ? -3.350 0.249 23.794 1.00 84.12 268 GLU A N 1
ATOM 2203 C CA . GLU A 1 268 ? -1.964 -0.153 23.982 1.00 84.12 268 GLU A CA 1
ATOM 2204 C C . GLU A 1 268 ? -1.622 -1.304 23.032 1.00 84.12 268 GLU A C 1
ATOM 2206 O O . GLU A 1 268 ? -2.414 -2.230 22.835 1.00 84.12 268 GLU A O 1
ATOM 2211 N N . GLU A 1 269 ? -0.409 -1.281 22.482 1.00 87.44 269 GLU A N 1
ATOM 2212 C CA . GLU A 1 269 ? 0.102 -2.315 21.574 1.00 87.44 269 GLU A CA 1
ATOM 2213 C C . GLU A 1 269 ? 0.063 -3.719 22.212 1.00 87.44 269 GLU A C 1
ATOM 2215 O O . GLU A 1 269 ? -0.231 -4.718 21.549 1.00 87.44 269 GLU A O 1
ATOM 2220 N N . ALA A 1 270 ? 0.280 -3.798 23.530 1.00 87.00 270 ALA A N 1
ATOM 2221 C CA . ALA A 1 270 ? 0.223 -5.041 24.294 1.00 87.00 270 ALA A CA 1
ATOM 2222 C C . ALA A 1 270 ? -1.155 -5.728 24.214 1.00 87.00 270 ALA A C 1
ATOM 2224 O O . ALA A 1 270 ? -1.214 -6.949 24.063 1.00 87.00 270 ALA A O 1
ATOM 2225 N N . GLU A 1 271 ? -2.253 -4.962 24.230 1.00 86.25 271 GLU A N 1
ATOM 2226 C CA . GLU A 1 271 ? -3.617 -5.501 24.107 1.00 86.25 271 GLU A CA 1
ATOM 2227 C C . GLU A 1 271 ? -3.822 -6.164 22.734 1.00 86.25 271 GLU A C 1
ATOM 2229 O O . GLU A 1 271 ? -4.400 -7.249 22.623 1.00 86.25 271 GLU A O 1
ATOM 2234 N N . MET A 1 272 ? -3.316 -5.535 21.669 1.00 87.38 272 MET A N 1
ATOM 2235 C CA . MET A 1 272 ? -3.389 -6.079 20.311 1.00 87.38 272 MET A CA 1
ATOM 2236 C C . MET A 1 272 ? -2.557 -7.362 20.184 1.00 87.38 272 MET A C 1
ATOM 2238 O O . MET A 1 272 ? -3.018 -8.356 19.613 1.00 87.38 272 MET A O 1
ATOM 2242 N N . LYS A 1 273 ? -1.360 -7.370 20.779 1.00 89.25 273 LYS A N 1
ATOM 2243 C CA . LYS A 1 273 ? -0.464 -8.531 20.816 1.00 89.25 273 LYS A CA 1
ATOM 2244 C C . LYS A 1 273 ? -1.106 -9.743 21.490 1.00 89.25 273 LYS A C 1
ATOM 2246 O O . LYS A 1 273 ? -0.979 -10.863 20.991 1.00 89.25 273 LYS A O 1
ATOM 2251 N N . GLU A 1 274 ? -1.821 -9.545 22.596 1.00 86.94 274 GLU A N 1
ATOM 2252 C CA . GLU A 1 274 ? -2.556 -10.620 23.275 1.00 86.94 274 GLU A CA 1
ATOM 2253 C C . GLU A 1 274 ? -3.628 -11.248 22.372 1.00 86.94 274 GLU A C 1
ATOM 2255 O O . GLU A 1 274 ? -3.757 -12.477 22.317 1.00 86.94 274 GLU A O 1
ATOM 2260 N N . VAL A 1 275 ? -4.355 -10.433 21.599 1.00 83.50 275 VAL A N 1
ATOM 2261 C CA . VAL A 1 275 ? -5.379 -10.918 20.658 1.00 83.50 275 VAL A CA 1
ATOM 2262 C C . VAL A 1 275 ? -4.762 -11.690 19.489 1.00 83.50 275 VAL A C 1
ATOM 2264 O O . VAL A 1 275 ? -5.281 -12.746 19.121 1.00 83.50 275 VAL A O 1
ATOM 2267 N N . LEU A 1 276 ? -3.641 -11.225 18.929 1.00 85.75 276 LEU A N 1
ATOM 2268 C CA . LEU A 1 276 ? -2.910 -11.947 17.873 1.00 85.75 276 LEU A CA 1
ATOM 2269 C C . LEU A 1 276 ? -2.336 -13.287 18.362 1.00 85.75 276 LEU A C 1
ATOM 2271 O O . LEU A 1 276 ? -2.198 -14.238 17.589 1.00 85.75 276 LEU A O 1
ATOM 2275 N N . ASN A 1 277 ? -2.012 -13.391 19.651 1.00 86.06 277 ASN A N 1
ATOM 2276 C CA . ASN A 1 277 ? -1.531 -14.632 20.256 1.00 86.06 277 ASN A CA 1
ATOM 2277 C C . ASN A 1 277 ? -2.643 -15.600 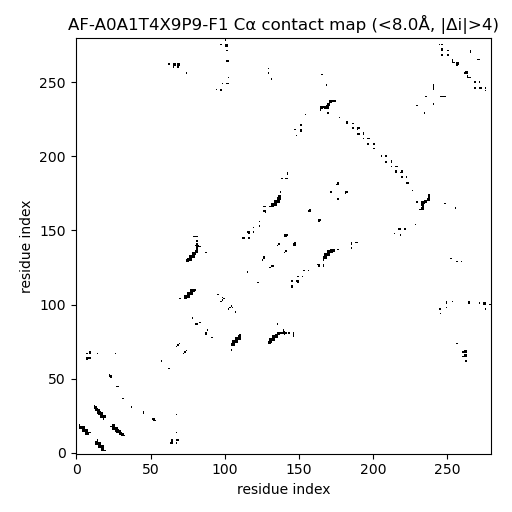20.653 1.00 86.06 277 ASN A C 1
ATOM 2279 O O . ASN A 1 277 ? -2.411 -16.802 20.633 1.00 86.06 277 ASN A O 1
ATOM 2283 N N . SER A 1 278 ? -3.838 -15.096 20.951 1.00 76.94 278 SER A N 1
ATOM 2284 C CA . SER A 1 278 ? -4.987 -15.923 21.343 1.00 76.94 278 SER A CA 1
ATOM 2285 C C . SER A 1 278 ? -5.747 -16.535 20.158 1.00 76.94 278 SER A C 1
ATOM 2287 O O . SER A 1 278 ? -6.535 -17.455 20.356 1.00 76.94 278 SER A O 1
ATOM 2289 N N . ASN A 1 279 ? -5.551 -16.009 18.943 1.00 61.12 279 ASN A N 1
ATOM 2290 C CA . ASN A 1 279 ? -6.214 -16.461 17.711 1.00 61.12 279 ASN A CA 1
ATOM 2291 C C . ASN A 1 279 ? -5.309 -17.307 16.788 1.00 61.12 279 ASN A C 1
ATOM 2293 O O . ASN A 1 279 ? -5.699 -17.566 15.649 1.00 61.12 279 ASN A O 1
ATOM 2297 N N . ALA A 1 280 ? -4.115 -17.694 17.253 1.00 54.62 280 ALA A N 1
ATOM 2298 C CA . ALA A 1 280 ? -3.181 -18.585 16.554 1.00 54.62 280 ALA A CA 1
ATOM 2299 C C . ALA A 1 280 ? -3.311 -20.022 17.070 1.00 54.62 280 ALA A C 1
ATOM 2301 O O . ALA A 1 280 ? -3.197 -20.947 16.237 1.00 54.62 280 ALA A O 1
#

Radius of gyration: 22.64 Å; Cα contacts (8 Å, |Δi|>4): 320; chains: 1; bounding box: 66×40×66 Å

Foldseek 3Di:
DDQPFQWEADPNFIWTKGDDDDFAIDTDGDGDPDPVPPPDDDDDDDPDDGDGDPDPPPPDSLQVNQACNLQVLQAEEEEAEFPDPPPVVVVVVLLVVLCCLQPVSYHYHYDDPDDCVVPVPVVLVSLLLRYAYEYEDDLRLLLDLVNLLSVLSLLVVCPPPVSSLLRYEYEYPDPCVVDPVVLVVSLVSLVVVLVVLCVVCVVPDDVVSVVSNVSSVSSNVCSVCVNVSQVSGNYDYVVVCVVQSNLVVVVSSLVSSVVSSHDRRDPDSVVSSVSSVVVD